Protein AF-A0A3N0I8W8-F1 (afdb_monomer)

Solvent-accessible surface area (backbone atoms only — not comparable to full-atom values): 18308 Å² total; per-residue (Å²): 138,55,72,69,59,31,30,60,76,55,69,53,62,93,87,68,48,78,68,53,55,57,49,38,48,52,55,52,46,68,73,33,30,33,87,84,48,81,58,35,72,64,26,51,53,51,43,51,51,52,54,52,30,50,58,51,54,52,52,56,55,48,54,60,58,47,62,70,48,47,63,62,52,51,54,50,52,51,55,48,52,55,52,52,52,50,52,49,52,52,49,53,52,50,54,52,53,50,51,52,52,51,51,52,51,50,50,50,50,51,54,52,51,51,50,52,50,54,50,53,52,52,49,51,52,50,51,52,50,52,48,53,48,52,53,50,52,51,40,54,54,50,58,75,69,51,86,48,33,67,50,26,45,56,40,22,54,53,28,56,76,53,45,83,51,80,66,25,59,60,52,24,55,54,26,47,56,51,17,52,55,39,45,54,51,54,52,53,50,51,54,49,50,54,52,50,51,50,52,50,52,52,50,52,51,50,54,51,50,51,50,51,52,51,43,36,74,74,54,34,73,69,47,44,52,52,39,54,75,77,60,54,66,63,66,61,62,63,59,62,58,70,72,71,81,58,64,68,67,63,58,52,50,58,58,51,54,66,57,54,75,75,68,79,73,81,56,72,68,56,51,58,65,53,31,78,78,37,71,70,56,43,55,54,53,51,54,51,53,54,52,60,60,54,72,73,55,86,72,84,47,76,68,50,53,52,50,53,54,50,52,52,50,52,51,52,52,53,49,52,50,52,51,52,54,53,62,76,74,111

Sequence (330 aa):
MNLSEAEDLFGLSDGYTTKEVNKAHRRLAMQYHPDLNENSQASVFFMRQINEAKTLLEKAASHESQDYRQPKQDARKQKQSNRDEEAERRRRAREADETARQEASEEARRKQEERKRRAREAERQKAEQQQKEKDYLLACEMSLKVKTSEAHARVAERFKKLGDYKDAKIYVASHEAAAEKLRVIEAEQNKKTRRYGFLTACLTVATTGSLLFFMFRFAGAPGVITFLFFGGWLPPMLSITCRTGKDIRDACLFVGGALMVDFVSGTIAELIITGLKNPCVMACAGAQIVTIISGRIKPFTPAGIAGILIMSAVACVLLGVAVMFYINQQ

Mean predicted aligned error: 18.31 Å

Foldseek 3Di:
DDQVVLCVQLVHDPPDDLVSLVVSLVVQCVVLPCVVVVNPPVSVVSN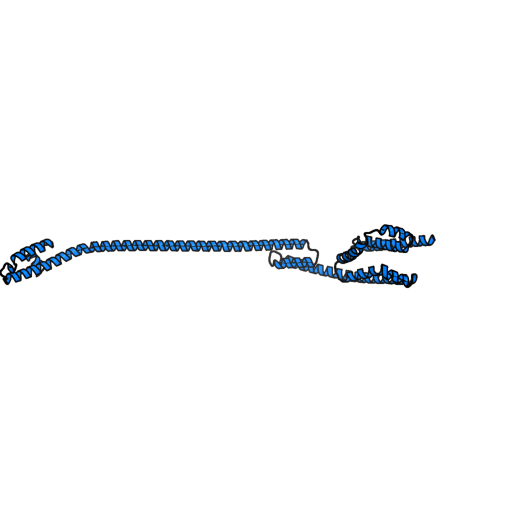VVSVVSSVSVVVVNVVVVVVVVVVVVVVVVVVVVVVVVVVVVVVVVVVVVVVVVVVVVVVVVVVVVVVVVVVVVVVVVVVVVVVLVVLVVVLVVQVVVDDALVSLQVSLVSLVVSPPPDCSVVSNVVSNVVSVVRVVVVVVVVVVVVVVLVVVVVVVCVVVVVVLVVQCVPVNDVSSVCCCVPPVPVPVLLSVVVPPPPDPVVSCCVVVVVVVVPPPDDCPVVLVVVCVVDVVSVVVVVVVVLVVVLVVDPPPDPVSVVVSVVVVVVVVVVSVVVVVVVVVVD

Secondary structure (DSSP, 8-state):
--HHHHHHHHTPPTT--HHHHHHHHHHHHHHS-GGGTTT-HHHHHHHHHHHHHHHHHHHHHHHHHHHTTHHHHHHHHHHHHHHHHHHHHHHHHHHHHHHHHHHHHHHHHHHHHHHHHHHHHHHHHHHHHHHHHHHHHHHHHHHHH--SHHHHHHHHHHHHHHTTSTTHHHHHHHHHHHHHHHHHHHHHHHHHHHHHHHHHHHHHHHHHHHHHHHHHHHHHHHHHHHHHHHTTTHHHHHHHHTTS---HHHHHHHHHHHHHSSSSSSHHHHHHHHHTT-HHHHHHHHHHHHHHHHTTS---SHHHHHHHHHHHHHHHHHHHHHHHHHHTT-

InterPro domains:
  IPR001623 DnaJ domain [PF00226] (9-62)
  IPR001623 DnaJ domain [PS50076] (5-72)
  IPR001623 DnaJ domain [SM00271] (4-62)
  IPR001623 DnaJ domain [cd06257] (8-57)
  IPR036869 Chaperone J-domain superfamily [G3DSA:1.10.287.110] (1-62)
  IPR036869 Chaperone J-domain superfamily [SSF46565] (2-67)

pLDDT: mean 78.34, std 18.08, range [35.0, 98.19]

Structure (mmCIF, N/CA/C/O backbone):
data_AF-A0A3N0I8W8-F1
#
_entry.id   AF-A0A3N0I8W8-F1
#
loop_
_atom_site.group_PDB
_atom_site.id
_atom_site.type_symbol
_atom_site.label_atom_id
_atom_site.label_alt_id
_atom_site.label_comp_id
_atom_site.label_asym_id
_atom_site.label_entity_id
_atom_site.label_seq_id
_atom_site.pdbx_PDB_ins_code
_atom_site.Cartn_x
_atom_site.Cartn_y
_atom_site.Cartn_z
_atom_site.occupancy
_atom_site.B_iso_or_equiv
_atom_site.auth_seq_id
_atom_site.auth_comp_id
_atom_site.auth_asym_id
_atom_site.auth_atom_id
_atom_site.pdbx_PDB_model_num
ATOM 1 N N . MET A 1 1 ? -39.931 -24.304 85.303 1.00 79.31 1 MET A N 1
ATOM 2 C CA . MET A 1 1 ? -41.253 -23.729 84.984 1.00 79.31 1 MET A CA 1
ATOM 3 C C . MET A 1 1 ? -41.483 -23.782 83.477 1.00 79.31 1 MET A C 1
ATOM 5 O O . MET A 1 1 ? -40.525 -23.579 82.738 1.00 79.31 1 MET A O 1
ATOM 9 N N . ASN A 1 2 ? -42.696 -24.094 83.016 1.00 89.00 2 ASN A N 1
ATOM 10 C CA . ASN A 1 2 ? -43.066 -24.092 81.589 1.00 89.00 2 ASN A CA 1
ATOM 11 C C . ASN A 1 2 ? -43.690 -22.746 81.159 1.00 89.00 2 ASN A C 1
ATOM 13 O O . ASN A 1 2 ? -44.035 -21.930 82.009 1.00 89.00 2 ASN A O 1
ATOM 17 N N . LEU A 1 3 ? -43.838 -22.495 79.848 1.00 86.00 3 LEU A N 1
ATOM 18 C CA . LEU A 1 3 ? -44.351 -21.209 79.332 1.00 86.00 3 LEU A CA 1
ATOM 19 C C . LEU A 1 3 ? -45.795 -20.922 79.785 1.00 86.00 3 LEU A C 1
ATOM 21 O O . LEU A 1 3 ? -46.049 -19.853 80.325 1.00 86.00 3 LEU A O 1
ATOM 25 N N . SER A 1 4 ? -46.694 -21.903 79.663 1.00 86.38 4 SER A N 1
ATOM 26 C CA . SER A 1 4 ? -48.092 -21.785 80.116 1.00 86.38 4 SER A CA 1
ATOM 27 C C . SER A 1 4 ? -48.195 -21.557 81.631 1.00 86.38 4 SER A C 1
ATOM 29 O O . SER A 1 4 ? -48.951 -20.705 82.081 1.00 86.38 4 SER A O 1
ATOM 31 N N . GLU A 1 5 ? -47.349 -22.217 82.430 1.00 89.19 5 GLU A N 1
ATOM 32 C CA . GLU A 1 5 ? -47.283 -21.974 83.880 1.00 89.19 5 GLU A CA 1
ATOM 33 C C . GLU A 1 5 ? -46.828 -20.537 84.200 1.00 89.19 5 GLU A C 1
ATOM 35 O O . GLU A 1 5 ? -47.255 -19.949 85.194 1.00 89.19 5 GLU A O 1
ATOM 40 N N . ALA A 1 6 ? -45.938 -19.964 83.382 1.00 89.25 6 ALA A N 1
ATOM 41 C CA . ALA A 1 6 ? -45.462 -18.592 83.541 1.00 89.25 6 ALA A CA 1
ATOM 42 C C . ALA A 1 6 ? -46.534 -17.550 83.169 1.00 89.25 6 ALA A C 1
ATOM 44 O O . ALA A 1 6 ? -46.623 -16.512 83.830 1.00 89.25 6 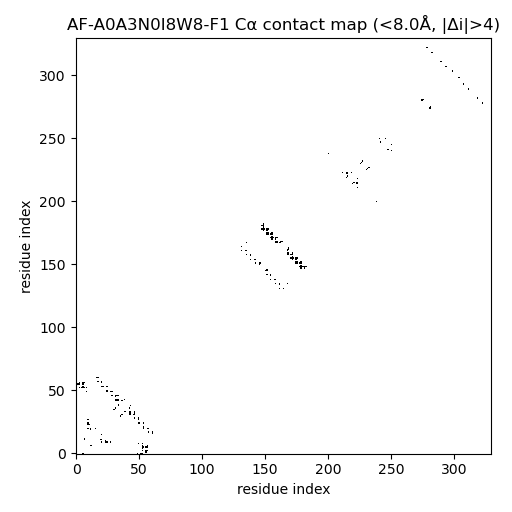ALA A O 1
ATOM 45 N N . GLU A 1 7 ? -47.352 -17.833 82.152 1.00 89.75 7 GLU A N 1
ATOM 46 C CA . GLU A 1 7 ? -48.506 -17.017 81.744 1.00 89.75 7 GLU A CA 1
ATOM 47 C C . GLU A 1 7 ? -49.571 -16.990 82.845 1.00 89.75 7 GLU A C 1
ATOM 49 O O . GLU A 1 7 ? -49.983 -15.907 83.274 1.00 89.75 7 GLU A O 1
ATOM 54 N N . ASP A 1 8 ? -49.904 -18.163 83.389 1.00 90.88 8 ASP A N 1
ATOM 55 C CA . ASP A 1 8 ? -50.844 -18.318 84.500 1.00 90.88 8 ASP A CA 1
ATOM 56 C C . ASP A 1 8 ? -50.351 -17.611 85.770 1.00 90.88 8 ASP A C 1
ATOM 58 O O . ASP A 1 8 ? -51.116 -16.890 86.417 1.00 90.88 8 ASP A O 1
ATOM 62 N N . LEU A 1 9 ? -49.058 -17.737 86.112 1.00 90.31 9 LEU A N 1
ATOM 63 C CA . LEU A 1 9 ? -48.471 -17.055 87.274 1.00 90.31 9 LEU A CA 1
ATOM 64 C C . LEU A 1 9 ? -48.609 -15.531 87.168 1.00 90.31 9 LEU A C 1
ATOM 66 O O . LEU A 1 9 ? -48.830 -14.850 88.172 1.00 90.31 9 LEU A O 1
ATOM 70 N N . PHE A 1 10 ? -48.441 -14.974 85.967 1.00 91.12 10 PHE A N 1
ATOM 71 C CA . PHE A 1 10 ? -48.542 -13.530 85.748 1.00 91.12 10 PHE A CA 1
ATOM 72 C C . PHE A 1 10 ? -49.984 -13.074 85.474 1.00 91.12 10 PHE A C 1
ATOM 74 O O . PHE A 1 10 ? -50.255 -11.867 85.533 1.00 91.12 10 PHE A O 1
ATOM 81 N N . GLY A 1 11 ? -50.906 -14.017 85.251 1.00 89.12 11 GLY A N 1
ATOM 82 C CA . GLY A 1 11 ? -52.296 -13.764 84.883 1.00 89.12 11 GLY A CA 1
ATOM 83 C C . GLY A 1 11 ? -52.409 -13.067 83.530 1.00 89.12 11 GLY A C 1
ATOM 84 O O . GLY A 1 11 ? -53.176 -12.112 83.396 1.00 89.12 11 GLY A O 1
ATOM 85 N N . LEU A 1 12 ? -51.577 -13.471 82.571 1.00 88.50 12 LEU A N 1
ATOM 86 C CA . LEU A 1 12 ? -51.539 -12.915 81.221 1.00 88.50 12 LEU A CA 1
ATOM 87 C C . LEU A 1 12 ? -52.289 -13.841 80.260 1.00 88.50 12 LEU A C 1
ATOM 89 O O . LEU A 1 12 ? -52.199 -15.055 80.376 1.00 88.50 12 LEU A O 1
ATOM 93 N N . SER A 1 13 ? -53.032 -13.259 79.320 1.00 83.88 13 SER A N 1
ATOM 94 C CA . SER A 1 13 ? -53.665 -13.998 78.224 1.00 83.88 13 SER A CA 1
ATOM 95 C C . SER A 1 13 ? -52.704 -14.181 77.049 1.00 83.88 13 SER A C 1
ATOM 97 O O . SER A 1 13 ? -51.747 -13.413 76.913 1.00 83.88 13 SER A O 1
ATOM 99 N N . ASP A 1 14 ? -53.022 -15.117 76.153 1.00 77.44 14 ASP A N 1
ATOM 100 C CA . ASP A 1 14 ? -52.332 -15.295 74.870 1.00 77.44 14 ASP A CA 1
ATOM 101 C C . ASP A 1 14 ? -52.155 -13.949 74.135 1.00 77.44 14 ASP A C 1
ATOM 103 O O . ASP A 1 14 ? -53.084 -13.139 74.053 1.00 77.44 14 ASP A O 1
ATOM 107 N N . GLY A 1 15 ? -50.949 -13.691 73.611 1.00 75.25 15 GLY A N 1
ATOM 108 C CA . GLY A 1 15 ? -50.620 -12.453 72.886 1.00 75.25 15 GLY A CA 1
ATOM 109 C C . GLY A 1 15 ? -50.196 -11.260 73.758 1.00 75.25 15 GLY A C 1
ATOM 110 O O . GLY A 1 15 ? -50.298 -10.111 73.321 1.00 75.25 15 GLY A O 1
ATOM 111 N N . TYR A 1 16 ? -49.724 -11.503 74.983 1.00 81.06 16 TYR A N 1
ATOM 112 C CA . TYR A 1 16 ? -49.197 -10.463 75.871 1.00 81.06 16 TYR A CA 1
ATOM 113 C C . TYR A 1 16 ? -48.012 -9.698 75.264 1.00 81.06 16 TYR A C 1
ATOM 115 O O . TYR A 1 16 ? -47.139 -10.226 74.576 1.00 81.06 16 TYR A O 1
ATOM 123 N N . THR A 1 17 ? -47.921 -8.416 75.595 1.00 81.81 17 THR A N 1
ATOM 124 C CA . THR A 1 17 ? -46.794 -7.568 75.203 1.00 81.81 17 THR A CA 1
ATOM 125 C C . THR A 1 17 ? -45.676 -7.595 76.248 1.00 81.81 17 THR A C 1
ATOM 127 O O . THR A 1 17 ? -45.904 -7.756 77.449 1.00 81.81 17 THR A O 1
ATOM 130 N N . THR A 1 18 ? -44.436 -7.306 75.836 1.00 84.81 18 THR A N 1
ATOM 131 C CA . THR A 1 18 ? -43.294 -7.155 76.768 1.00 84.81 18 THR A CA 1
ATOM 132 C C . THR A 1 18 ? -43.535 -6.093 77.849 1.00 84.81 18 THR A C 1
ATOM 134 O O . THR A 1 18 ? -42.963 -6.158 78.941 1.00 84.81 18 THR A O 1
ATOM 137 N N . LYS A 1 19 ? -44.406 -5.111 77.578 1.00 85.25 19 LYS A N 1
ATOM 138 C CA . LYS A 1 19 ? -44.833 -4.096 78.550 1.00 85.25 19 LYS A CA 1
ATOM 139 C C . LYS A 1 19 ? -45.728 -4.686 79.640 1.00 85.25 19 LYS A C 1
ATOM 141 O O . LYS A 1 19 ? -45.570 -4.318 80.803 1.00 85.25 19 LYS A O 1
ATOM 146 N N . GLU A 1 20 ? -46.629 -5.598 79.287 1.00 85.94 20 GLU A N 1
ATOM 147 C CA . GLU A 1 20 ? -47.542 -6.266 80.221 1.00 85.94 20 GLU A CA 1
ATOM 148 C C . GLU A 1 20 ? -46.806 -7.269 81.111 1.00 85.94 20 GLU A C 1
ATOM 150 O O . GLU A 1 20 ? -46.988 -7.229 82.327 1.00 85.94 20 GLU A O 1
ATOM 155 N N . VAL A 1 21 ? -45.864 -8.038 80.553 1.00 88.88 21 VAL A N 1
ATOM 156 C CA . VAL A 1 21 ? -44.955 -8.914 81.323 1.00 88.88 21 VAL A CA 1
ATOM 157 C C . VAL A 1 21 ? -44.188 -8.115 82.378 1.00 88.88 21 VAL A C 1
ATOM 159 O O . VAL A 1 21 ? -44.159 -8.472 83.556 1.00 88.88 21 VAL A O 1
ATOM 162 N N . ASN A 1 22 ? -43.620 -6.971 81.989 1.00 90.25 22 ASN A N 1
ATOM 163 C CA . ASN A 1 22 ? -42.884 -6.101 82.906 1.00 90.25 22 ASN A CA 1
ATOM 164 C C . ASN A 1 22 ? -43.773 -5.411 83.950 1.00 90.25 22 ASN A C 1
ATOM 166 O O . ASN A 1 22 ? -43.276 -5.020 85.007 1.00 90.25 22 ASN A O 1
ATOM 170 N N . LYS A 1 23 ? -45.065 -5.225 83.668 1.00 92.81 23 LYS A N 1
ATOM 171 C CA . LYS A 1 23 ? -46.036 -4.662 84.614 1.00 92.81 23 LYS A CA 1
ATOM 172 C C . LYS A 1 23 ? -46.467 -5.712 85.642 1.00 92.81 23 LYS A C 1
ATOM 174 O O . LYS A 1 23 ? -46.480 -5.413 86.835 1.00 92.81 23 LYS A O 1
ATOM 179 N N . ALA A 1 24 ? -46.763 -6.932 85.193 1.00 91.56 24 ALA A N 1
ATOM 180 C CA . ALA A 1 24 ? -47.124 -8.058 86.052 1.00 91.56 24 ALA A CA 1
ATOM 181 C C . ALA A 1 24 ? -45.967 -8.465 86.977 1.00 91.56 24 ALA A C 1
ATOM 183 O O . ALA A 1 24 ? -46.173 -8.594 88.184 1.00 91.56 24 ALA A O 1
ATOM 184 N N . HIS A 1 25 ? -44.741 -8.539 86.441 1.00 93.88 25 HIS A N 1
ATOM 185 C CA . HIS A 1 25 ? -43.525 -8.799 87.221 1.00 93.88 25 HIS A CA 1
ATOM 186 C C . HIS A 1 25 ? -43.346 -7.792 88.356 1.00 93.88 25 HIS A C 1
ATOM 188 O O . HIS A 1 25 ? -43.175 -8.196 89.500 1.00 93.88 25 HIS A O 1
ATOM 194 N N . ARG A 1 26 ? -43.459 -6.485 88.074 1.00 93.62 26 ARG A N 1
ATOM 195 C CA . ARG A 1 26 ? -43.334 -5.441 89.105 1.00 93.62 26 ARG A CA 1
ATOM 196 C C . ARG A 1 26 ? -44.380 -5.589 90.206 1.00 93.62 26 ARG A C 1
ATOM 198 O O . ARG A 1 26 ? -44.038 -5.466 91.377 1.00 93.62 26 ARG A O 1
ATOM 205 N N . ARG A 1 27 ? -45.635 -5.879 89.842 1.00 93.31 27 ARG A N 1
ATOM 206 C CA . ARG A 1 27 ? -46.728 -6.082 90.806 1.00 93.31 27 ARG A CA 1
ATOM 207 C C . ARG A 1 27 ? -46.436 -7.255 91.746 1.00 93.31 27 ARG A C 1
ATOM 209 O O . ARG A 1 27 ? -46.532 -7.096 92.958 1.00 93.31 27 ARG A O 1
ATOM 216 N N . LEU A 1 28 ? -46.057 -8.405 91.191 1.00 91.94 28 LEU A N 1
ATOM 217 C CA . LEU A 1 28 ? -45.771 -9.611 91.973 1.00 91.94 28 LEU A CA 1
ATOM 218 C C . LEU A 1 28 ? -44.476 -9.479 92.786 1.00 91.94 28 LEU A C 1
ATOM 220 O O . LEU A 1 28 ? -44.426 -9.897 93.939 1.00 91.94 28 LEU A O 1
ATOM 224 N N . ALA A 1 29 ? -43.450 -8.834 92.229 1.00 92.06 29 ALA A N 1
ATOM 225 C CA . ALA A 1 29 ? -42.193 -8.588 92.924 1.00 92.06 29 ALA A CA 1
ATOM 226 C C . ALA A 1 29 ? -42.373 -7.667 94.139 1.00 92.06 29 ALA 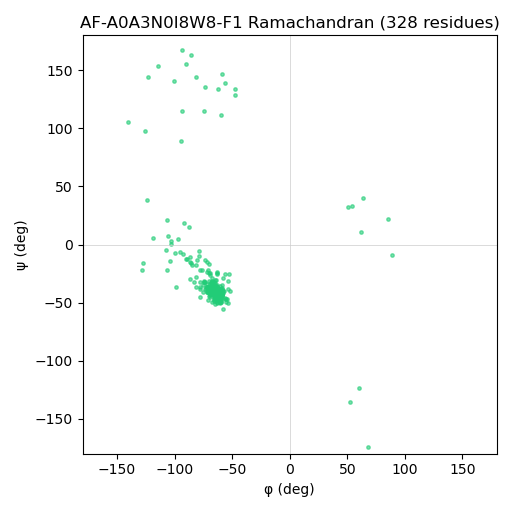A C 1
ATOM 228 O O . ALA A 1 29 ? -41.739 -7.893 95.163 1.00 92.06 29 ALA A O 1
ATOM 229 N N . MET A 1 30 ? -43.256 -6.665 94.060 1.00 91.19 30 MET A N 1
ATOM 230 C CA . MET A 1 30 ? -43.587 -5.819 95.213 1.00 91.19 30 MET A CA 1
ATOM 231 C C . MET A 1 30 ? -44.334 -6.589 96.306 1.00 91.19 30 MET A C 1
ATOM 233 O O . MET A 1 30 ? -44.105 -6.344 97.484 1.00 91.19 30 MET A O 1
ATOM 237 N N . GLN A 1 31 ? -45.207 -7.525 95.932 1.00 88.19 31 GLN A N 1
ATOM 238 C CA . GLN A 1 31 ? -45.981 -8.319 96.888 1.00 88.19 31 GLN A CA 1
ATOM 239 C C . GLN A 1 31 ? -45.114 -9.353 97.621 1.00 88.19 31 GLN A C 1
ATOM 241 O O . GLN A 1 31 ? -45.251 -9.533 98.828 1.00 88.19 31 GLN A O 1
ATOM 246 N N . TYR A 1 32 ? -44.196 -10.005 96.905 1.00 89.44 32 TYR A N 1
ATOM 247 C CA . TYR A 1 32 ? -43.368 -11.096 97.429 1.00 89.44 32 TYR A CA 1
ATOM 248 C C . TYR A 1 32 ? -41.906 -10.692 97.671 1.00 89.44 32 TYR A C 1
ATOM 250 O O . TYR A 1 32 ? -41.032 -11.555 97.741 1.00 89.44 32 TYR A O 1
ATOM 258 N N . HIS A 1 33 ? -41.610 -9.394 97.808 1.00 88.94 33 HIS A N 1
ATOM 259 C CA . HIS A 1 33 ? -40.243 -8.941 98.069 1.00 88.94 33 HIS A CA 1
ATOM 260 C C . HIS A 1 33 ? -39.740 -9.483 99.419 1.00 88.94 33 HIS A C 1
ATOM 262 O O . HIS A 1 33 ? -40.477 -9.383 100.406 1.00 88.94 33 HIS A O 1
ATOM 268 N N . PRO A 1 34 ? -38.513 -10.032 99.502 1.00 85.94 34 PRO A N 1
ATOM 269 C CA . PRO A 1 34 ? -37.967 -10.555 100.756 1.00 85.94 34 PRO A CA 1
ATOM 270 C C . PRO A 1 34 ? -37.869 -9.473 101.844 1.00 85.94 34 PRO A C 1
ATOM 272 O O . PRO A 1 34 ? -38.282 -9.722 102.974 1.00 85.94 34 PRO A O 1
ATOM 275 N N . ASP A 1 35 ? -37.470 -8.248 101.482 1.00 87.38 35 ASP A N 1
ATOM 276 C CA . ASP A 1 35 ? -37.365 -7.121 102.427 1.00 87.38 35 ASP A CA 1
ATOM 277 C C . ASP A 1 35 ? -38.707 -6.687 103.040 1.00 87.38 35 ASP A C 1
ATOM 279 O O . ASP A 1 35 ? -38.736 -6.206 104.168 1.00 87.38 35 ASP A O 1
ATOM 283 N N . LEU A 1 36 ? -39.821 -6.848 102.315 1.00 85.00 36 LEU A N 1
ATOM 284 C CA . LEU A 1 36 ? -41.157 -6.475 102.804 1.00 85.00 36 LEU A CA 1
ATOM 285 C C . LEU A 1 36 ? -41.821 -7.593 103.619 1.00 85.00 36 LEU A C 1
ATOM 287 O O . LEU A 1 36 ? -42.798 -7.338 104.313 1.00 85.00 36 LEU A O 1
ATOM 291 N N . ASN A 1 37 ? -41.300 -8.819 103.537 1.00 84.69 37 ASN A N 1
ATOM 292 C CA . ASN A 1 37 ? -41.891 -10.022 104.127 1.00 84.69 37 ASN A CA 1
ATOM 293 C C . ASN A 1 37 ? -40.912 -10.735 105.074 1.00 84.69 37 ASN A C 1
ATOM 295 O O . ASN A 1 37 ? -40.820 -11.966 105.059 1.00 84.69 37 ASN A O 1
ATOM 299 N N . GLU A 1 38 ? -40.138 -9.958 105.839 1.00 82.69 38 GLU A N 1
ATOM 300 C CA . GLU A 1 38 ? -39.238 -10.440 106.902 1.00 82.69 38 GLU A CA 1
ATOM 301 C C . GLU A 1 38 ? -38.292 -11.579 106.463 1.00 82.69 38 GLU A C 1
ATOM 303 O O . GLU A 1 38 ? -37.939 -12.455 107.248 1.00 82.69 38 GLU A O 1
ATOM 308 N N . ASN A 1 39 ? -37.877 -11.591 105.190 1.00 78.56 39 ASN A N 1
ATOM 309 C CA . ASN A 1 39 ? -37.048 -12.643 104.591 1.00 78.56 39 ASN A CA 1
ATOM 310 C C . ASN A 1 39 ? -37.607 -14.067 104.745 1.00 78.56 39 ASN A C 1
ATOM 312 O O . ASN A 1 39 ? -36.846 -15.036 104.829 1.00 78.56 39 ASN A O 1
ATOM 316 N N . SER A 1 40 ? -38.935 -14.221 104.743 1.00 85.06 40 SER A N 1
ATOM 317 C CA . SER A 1 40 ? -39.546 -15.546 104.788 1.00 85.06 40 SER A CA 1
ATOM 318 C C . SER A 1 40 ? -39.044 -16.423 103.629 1.00 85.06 40 SER A C 1
ATOM 320 O O . SER A 1 40 ? -38.922 -15.984 102.478 1.00 85.06 40 SER A O 1
ATOM 322 N N . GLN A 1 41 ? -38.769 -17.698 103.921 1.00 84.38 41 GLN A N 1
ATOM 323 C CA . GLN A 1 41 ? -38.291 -18.658 102.919 1.00 84.38 41 GLN A CA 1
ATOM 324 C C . GLN A 1 41 ? -39.284 -18.803 101.749 1.00 84.38 41 GLN A C 1
ATOM 326 O O . GLN A 1 41 ? -38.880 -19.040 100.610 1.00 84.38 41 GLN A O 1
ATOM 331 N N . ALA A 1 42 ? -40.576 -18.586 102.019 1.00 84.25 42 ALA A N 1
ATOM 332 C CA . ALA A 1 42 ? -41.633 -18.556 101.018 1.00 84.25 42 ALA A CA 1
ATOM 333 C C . ALA A 1 42 ? -41.475 -17.377 100.040 1.00 84.25 42 ALA A C 1
ATOM 335 O O . ALA A 1 42 ? -41.512 -17.591 98.830 1.00 84.25 42 ALA A O 1
ATOM 336 N N . SER A 1 43 ? -41.231 -16.154 100.523 1.00 84.81 43 SER A N 1
ATOM 337 C CA . SER A 1 43 ? -41.048 -14.970 99.665 1.00 84.81 43 SER A CA 1
ATOM 338 C C . SER A 1 43 ? -39.833 -15.103 98.744 1.00 84.81 43 SER A C 1
ATOM 340 O O . SER A 1 43 ? -39.916 -14.785 97.558 1.00 84.81 43 SER A O 1
ATOM 342 N N . VAL A 1 44 ? -38.727 -15.663 99.248 1.00 88.31 44 VAL A N 1
ATOM 343 C CA . VAL A 1 44 ? -37.531 -15.955 98.435 1.00 88.31 44 VAL A CA 1
ATOM 344 C C . VAL A 1 44 ? -37.846 -16.977 97.336 1.00 88.31 44 VAL A C 1
ATOM 346 O O . VAL A 1 44 ? -37.445 -16.801 96.182 1.00 88.31 44 VAL A O 1
ATOM 349 N N . PHE A 1 45 ? -38.597 -18.029 97.671 1.00 89.62 45 PHE A N 1
ATOM 350 C CA . PHE A 1 45 ? -39.007 -19.060 96.720 1.00 89.62 45 PHE A CA 1
ATOM 351 C C . PHE A 1 45 ? -39.941 -18.513 95.627 1.00 89.62 45 PHE A C 1
ATOM 353 O O . PHE A 1 45 ? -39.717 -18.772 94.443 1.00 89.62 45 PHE A O 1
ATOM 360 N N . PHE A 1 46 ? -40.944 -17.707 95.991 1.00 88.56 46 PHE A N 1
ATOM 361 C CA . PHE A 1 46 ? -41.855 -17.081 95.027 1.00 88.56 46 PHE A CA 1
ATOM 362 C C . PHE A 1 46 ? -41.154 -16.045 94.146 1.00 88.56 46 PHE A C 1
ATOM 364 O O . PHE A 1 46 ? -41.362 -16.040 92.935 1.00 88.56 46 PHE A O 1
ATOM 371 N N . MET A 1 47 ? -40.257 -15.226 94.702 1.00 91.38 47 MET A N 1
ATOM 372 C CA . MET A 1 47 ? -39.472 -14.266 93.919 1.00 91.38 47 MET A CA 1
ATOM 373 C C . MET A 1 47 ? -38.604 -14.961 92.860 1.00 91.38 47 MET A C 1
ATOM 375 O O . MET A 1 47 ? -38.494 -14.487 91.727 1.00 91.38 47 MET A O 1
ATOM 379 N N . ARG A 1 48 ? -38.014 -16.116 93.196 1.00 91.31 48 ARG A N 1
ATOM 380 C CA . ARG A 1 48 ? -37.252 -16.922 92.234 1.00 91.31 48 ARG A CA 1
ATOM 381 C C . ARG A 1 48 ? -38.132 -17.397 91.076 1.00 91.31 48 ARG A C 1
ATOM 383 O O . ARG A 1 48 ? -37.723 -17.244 89.928 1.00 91.31 48 ARG A O 1
ATOM 390 N N . GLN A 1 49 ? -39.332 -17.902 91.366 1.00 92.06 49 GLN A N 1
ATOM 391 C CA . GLN A 1 49 ? -40.292 -18.324 90.338 1.00 92.06 49 GLN A CA 1
ATOM 392 C C . GLN A 1 49 ? -40.767 -17.153 89.469 1.00 92.06 49 GLN A C 1
ATOM 394 O O . GLN A 1 49 ? -40.817 -17.276 88.251 1.00 92.06 49 GLN A O 1
ATOM 399 N N . ILE A 1 50 ? -41.037 -15.990 90.069 1.00 93.44 50 ILE A N 1
ATOM 400 C CA . ILE A 1 50 ? -41.427 -14.767 89.350 1.00 93.44 50 ILE A CA 1
ATOM 401 C C . ILE A 1 50 ? -40.327 -14.324 88.370 1.00 93.44 50 ILE A C 1
ATOM 403 O O . ILE A 1 50 ? -40.614 -13.921 87.241 1.00 93.44 50 ILE A O 1
ATOM 407 N N . ASN A 1 51 ? -39.060 -14.408 88.779 1.00 93.38 51 ASN A N 1
ATOM 408 C CA . ASN A 1 51 ? -37.935 -14.073 87.908 1.00 93.38 51 ASN A CA 1
ATOM 409 C C . ASN A 1 51 ? -37.735 -15.113 86.795 1.00 93.38 51 ASN A C 1
ATOM 411 O O . ASN A 1 51 ? -37.505 -14.727 85.650 1.00 93.38 51 ASN A O 1
ATOM 415 N N . GLU A 1 52 ? -37.869 -16.408 87.099 1.00 92.69 52 GLU A N 1
ATOM 416 C CA . GLU A 1 52 ? -37.818 -17.482 86.097 1.00 92.69 52 GLU A CA 1
ATOM 417 C C . GLU A 1 52 ? -38.921 -17.297 85.040 1.00 92.69 52 GLU A C 1
ATOM 419 O O . GLU A 1 52 ? -38.614 -17.230 83.847 1.00 92.69 52 GLU A O 1
ATOM 424 N N . ALA A 1 53 ? -40.167 -17.070 85.474 1.00 92.44 53 ALA A N 1
ATOM 425 C CA . ALA A 1 53 ? -41.317 -16.787 84.614 1.00 92.44 53 ALA A CA 1
ATOM 426 C C . ALA A 1 53 ? -41.056 -15.612 83.663 1.00 92.44 53 ALA A C 1
ATOM 428 O O . ALA A 1 53 ? -41.199 -15.746 82.449 1.00 92.44 53 ALA A O 1
ATOM 429 N N . LYS A 1 54 ? -40.583 -14.474 84.190 1.00 92.25 54 LYS A N 1
ATOM 430 C CA . LYS A 1 54 ? -40.264 -13.293 83.374 1.00 92.25 54 LYS A CA 1
ATOM 431 C C . LYS A 1 54 ? -39.267 -13.615 82.259 1.00 92.25 54 LYS A C 1
ATOM 433 O O . LYS A 1 54 ? -39.482 -13.215 81.118 1.00 92.25 54 LYS A O 1
ATOM 438 N N . THR A 1 55 ? -38.184 -14.328 82.576 1.00 90.31 55 THR A N 1
ATOM 439 C CA . THR A 1 55 ? -37.145 -14.637 81.580 1.00 90.31 55 THR A CA 1
ATOM 440 C C . THR A 1 55 ? -37.644 -15.552 80.462 1.00 90.31 55 THR A C 1
ATOM 442 O O . THR A 1 55 ? -37.184 -15.427 79.326 1.00 90.31 55 THR A O 1
ATOM 445 N N . LEU A 1 56 ? -38.586 -16.452 80.760 1.00 89.88 56 LEU A N 1
ATOM 446 C CA . LEU A 1 56 ? -39.215 -17.325 79.768 1.00 89.88 56 LEU A CA 1
ATOM 447 C C . LEU A 1 56 ? -40.146 -16.531 78.841 1.00 89.88 56 LEU A C 1
ATOM 449 O O . LEU A 1 56 ? -40.005 -16.624 77.621 1.00 89.88 56 LEU A O 1
ATOM 453 N N . LEU A 1 57 ? -41.012 -15.684 79.408 1.00 87.81 57 LEU A N 1
ATOM 454 C CA . LEU A 1 57 ? -41.951 -14.841 78.654 1.00 87.81 57 LEU A CA 1
ATOM 455 C C . LEU A 1 57 ? -41.221 -13.814 77.765 1.00 87.81 57 LEU A C 1
ATOM 457 O O . LEU A 1 57 ? -41.609 -13.578 76.622 1.00 87.81 57 LEU A O 1
ATOM 461 N N . GLU A 1 58 ? -40.121 -13.221 78.244 1.00 86.69 58 GLU A N 1
ATOM 462 C CA . GLU A 1 58 ? -39.322 -12.274 77.451 1.00 86.69 58 GLU A CA 1
ATOM 463 C C . GLU A 1 58 ? -38.620 -12.944 76.261 1.00 86.69 58 GLU A C 1
ATOM 465 O O . GLU A 1 58 ? -38.537 -12.346 75.185 1.00 86.69 58 GLU A O 1
ATOM 470 N N . LYS A 1 59 ? -38.144 -14.188 76.408 1.00 84.94 59 LYS A N 1
ATOM 471 C CA . LYS A 1 59 ? -37.556 -14.955 75.296 1.00 84.94 59 LYS A CA 1
ATOM 472 C C . LYS A 1 59 ? -38.600 -15.311 74.238 1.00 84.94 59 LYS A C 1
ATOM 474 O O . LYS A 1 59 ? -38.311 -15.160 73.052 1.00 84.94 59 LYS A O 1
ATOM 479 N N . ALA A 1 60 ? -39.798 -15.720 74.659 1.00 82.38 60 ALA A N 1
ATOM 480 C CA . ALA A 1 60 ? -40.909 -16.025 73.756 1.00 82.38 60 ALA A CA 1
ATOM 481 C C . ALA A 1 60 ? -41.328 -14.789 72.938 1.00 82.38 60 ALA A C 1
ATOM 483 O O . ALA A 1 60 ? -41.330 -14.830 71.708 1.00 82.38 60 ALA A O 1
ATOM 484 N N . ALA A 1 61 ? -41.536 -13.649 73.604 1.00 75.75 61 ALA A N 1
ATOM 485 C CA . ALA A 1 61 ? -41.898 -12.394 72.943 1.00 75.75 61 ALA A CA 1
ATOM 486 C C . ALA A 1 61 ? -40.785 -11.846 72.022 1.00 75.75 61 ALA A C 1
ATOM 488 O O . ALA A 1 61 ? -41.051 -11.187 71.012 1.00 75.75 61 ALA A O 1
ATOM 489 N N . SER A 1 62 ? -39.516 -12.110 72.351 1.00 68.44 62 SER A N 1
ATOM 490 C CA . SER A 1 62 ? -38.377 -11.696 71.523 1.00 68.44 62 SER A CA 1
ATOM 491 C C . SER A 1 62 ? -38.320 -12.471 70.207 1.00 68.44 62 SER A C 1
ATOM 493 O O . SER A 1 62 ? -38.120 -11.849 69.162 1.00 68.44 62 SER A O 1
ATOM 495 N N . HIS A 1 63 ? -38.550 -13.788 70.244 1.00 64.88 63 HIS A N 1
ATOM 496 C CA . HIS A 1 63 ? -38.563 -14.648 69.056 1.00 64.88 63 HIS A CA 1
ATOM 497 C C . HIS A 1 63 ? -39.616 -14.208 68.028 1.00 64.88 63 HIS A C 1
ATOM 499 O O . HIS A 1 63 ? -39.301 -14.088 66.844 1.00 64.88 63 HIS A O 1
ATOM 505 N N . GLU A 1 64 ? -40.825 -13.869 68.477 1.00 62.12 64 GLU A N 1
ATOM 506 C CA . GLU A 1 64 ? -41.921 -13.427 67.604 1.00 62.12 64 GLU A CA 1
ATOM 507 C C . GLU A 1 64 ? -41.625 -12.074 66.924 1.00 62.12 64 GLU A C 1
ATOM 509 O O . GLU A 1 64 ? -41.864 -11.875 65.731 1.00 62.12 64 GLU A O 1
ATOM 514 N N . SER A 1 65 ? -40.997 -11.141 67.648 1.00 59.53 65 SER A N 1
ATOM 515 C CA . SER A 1 65 ? -40.597 -9.839 67.091 1.00 59.53 65 SER A CA 1
ATOM 516 C C . SER A 1 65 ? -39.442 -9.921 66.080 1.00 59.53 65 SER A C 1
ATOM 518 O O . SER A 1 65 ? -39.273 -9.034 65.232 1.00 59.53 65 SER A O 1
ATOM 520 N N . GLN A 1 66 ? -38.625 -10.971 66.182 1.00 60.03 66 GLN A N 1
ATOM 521 C CA . GLN A 1 66 ? -37.460 -11.201 65.337 1.00 60.03 66 GLN A CA 1
ATOM 522 C C . GLN A 1 66 ? -37.873 -11.829 63.999 1.00 60.03 66 GLN A C 1
ATOM 524 O O . GLN A 1 66 ? -37.360 -11.407 62.959 1.00 60.03 66 GLN A O 1
ATOM 529 N N . ASP A 1 67 ? -38.872 -12.715 64.025 1.00 61.09 67 ASP A N 1
ATOM 530 C CA . ASP A 1 67 ? -39.482 -13.339 62.845 1.00 61.09 67 ASP A CA 1
ATOM 531 C C . ASP A 1 67 ? -40.112 -12.293 61.900 1.00 61.09 67 ASP A C 1
ATOM 533 O O . ASP A 1 67 ? -39.848 -12.271 60.702 1.00 61.09 67 ASP A O 1
ATOM 537 N N . TYR A 1 68 ? -40.800 -11.278 62.438 1.00 61.38 68 TYR A N 1
ATOM 538 C CA . TYR A 1 68 ? -41.347 -10.178 61.623 1.00 61.38 68 TYR A CA 1
ATOM 539 C C . TYR A 1 68 ? -40.294 -9.203 61.052 1.00 61.38 68 TYR A C 1
ATOM 541 O O . TYR A 1 68 ? -40.565 -8.491 60.076 1.00 61.38 68 TYR A O 1
ATOM 549 N N . ARG A 1 69 ? -39.089 -9.108 61.638 1.00 61.34 69 ARG A N 1
ATOM 550 C CA . ARG A 1 69 ? -38.034 -8.178 61.173 1.00 61.34 69 ARG A CA 1
ATOM 551 C C . ARG A 1 69 ? -37.154 -8.756 60.068 1.00 61.34 69 ARG A C 1
ATOM 553 O O . ARG A 1 69 ? -36.662 -7.968 59.253 1.00 61.34 69 ARG A O 1
ATOM 560 N N . GLN A 1 70 ? -36.957 -10.073 60.024 1.00 64.25 70 GLN A N 1
ATOM 561 C CA . GLN A 1 70 ? -36.089 -10.730 59.039 1.00 64.25 70 GLN A CA 1
ATOM 562 C C . GLN A 1 70 ? -36.537 -10.505 57.578 1.00 64.25 70 GLN A C 1
ATOM 564 O O . GLN A 1 70 ? -35.742 -9.951 56.811 1.00 64.25 70 GLN A O 1
ATOM 569 N N . PRO A 1 71 ? -37.814 -10.724 57.193 1.00 73.56 71 PRO A N 1
ATOM 570 C CA . PRO A 1 71 ? -38.259 -10.594 55.801 1.00 73.56 71 PRO A CA 1
ATOM 571 C C . PRO A 1 71 ? -38.029 -9.193 55.224 1.00 73.56 71 PRO A C 1
ATOM 573 O O . PRO A 1 71 ? -37.704 -9.016 54.050 1.00 73.56 71 PRO A O 1
ATOM 576 N N . LYS A 1 72 ? -38.164 -8.160 56.065 1.00 74.00 72 LYS A N 1
ATOM 577 C CA . LYS A 1 72 ? -37.998 -6.758 55.659 1.00 74.00 72 LYS A CA 1
ATOM 578 C C . LYS A 1 72 ? -36.529 -6.382 55.445 1.00 74.00 72 LYS A C 1
ATOM 580 O O . LYS A 1 72 ? -36.236 -5.527 54.605 1.00 74.00 72 LYS A O 1
ATOM 585 N N . GLN A 1 73 ? -35.614 -6.981 56.207 1.00 76.00 73 GLN A N 1
ATOM 586 C CA . GLN A 1 73 ? -34.175 -6.790 56.020 1.00 76.00 73 GLN A CA 1
ATOM 587 C C . GLN A 1 73 ? -33.673 -7.554 54.795 1.00 76.00 73 GLN A C 1
ATOM 589 O O . GLN A 1 73 ? -32.916 -6.988 54.004 1.00 76.00 73 GLN A O 1
ATOM 594 N N . ASP A 1 74 ? -34.156 -8.775 54.585 1.00 82.25 74 ASP A N 1
ATOM 595 C CA . ASP A 1 74 ? -33.757 -9.607 53.449 1.00 82.25 74 ASP A CA 1
ATOM 596 C C . ASP A 1 74 ? -34.276 -9.038 52.124 1.00 82.25 74 ASP A C 1
ATOM 598 O O . ASP A 1 74 ? -33.504 -8.886 51.177 1.00 82.25 74 ASP A O 1
ATOM 602 N N . ALA A 1 75 ? -35.521 -8.548 52.088 1.00 83.75 75 ALA A N 1
ATOM 603 C CA . ALA A 1 75 ? -36.058 -7.840 50.925 1.00 83.75 75 ALA A CA 1
ATOM 604 C C . ALA A 1 75 ? -35.255 -6.570 50.574 1.00 83.75 75 ALA A C 1
ATOM 606 O O . ALA A 1 75 ? -35.080 -6.240 49.398 1.00 83.75 75 ALA A O 1
ATOM 607 N N . ARG A 1 76 ? -34.731 -5.844 51.578 1.00 85.94 76 ARG A N 1
ATOM 608 C CA . ARG A 1 76 ? -33.854 -4.681 51.348 1.00 85.94 76 ARG A CA 1
ATOM 609 C C . ARG A 1 76 ? -32.498 -5.095 50.785 1.00 85.94 76 ARG A C 1
ATOM 611 O O . ARG A 1 76 ? -32.054 -4.475 49.821 1.00 85.94 76 ARG A O 1
ATOM 618 N N . LYS A 1 77 ? -31.868 -6.131 51.346 1.00 88.25 77 LYS A N 1
ATOM 619 C CA . LYS A 1 77 ? -30.586 -6.660 50.852 1.00 88.25 77 LYS A CA 1
ATOM 620 C C . LYS A 1 77 ? -30.711 -7.176 49.421 1.00 88.25 77 LYS A C 1
ATOM 622 O O . LYS A 1 77 ? -29.884 -6.836 48.583 1.00 88.25 77 LYS A O 1
ATOM 627 N N . GLN A 1 78 ? -31.782 -7.902 49.113 1.00 89.00 78 GLN A N 1
ATOM 628 C CA . GLN A 1 78 ? -32.032 -8.422 47.771 1.00 89.00 78 GLN A CA 1
ATOM 629 C C . GLN A 1 78 ? -32.263 -7.294 46.755 1.00 89.00 78 GLN A C 1
ATOM 631 O O . GLN A 1 78 ? -31.704 -7.314 45.661 1.00 89.00 78 GLN A O 1
ATOM 636 N N . LYS A 1 79 ? -33.015 -6.249 47.128 1.00 92.38 79 LYS A N 1
ATOM 637 C CA . LYS A 1 79 ? -33.209 -5.070 46.271 1.00 92.38 79 LYS A CA 1
ATOM 638 C C . LYS A 1 79 ? -31.907 -4.301 46.020 1.00 92.38 79 LYS A C 1
ATOM 640 O O . LYS A 1 79 ? -31.728 -3.770 44.925 1.00 92.38 79 LYS A O 1
ATOM 645 N N . GLN A 1 80 ? -31.027 -4.225 47.019 1.00 90.94 80 GLN A N 1
ATOM 646 C CA . GLN A 1 80 ? -29.706 -3.611 46.883 1.00 90.94 80 GLN A CA 1
ATOM 647 C C . GLN A 1 80 ? -28.817 -4.438 45.941 1.00 90.94 80 GLN A C 1
ATOM 649 O O . GLN A 1 80 ? -28.333 -3.896 44.955 1.00 90.94 80 GLN A O 1
ATOM 654 N N . SER A 1 81 ? -28.729 -5.754 46.162 1.00 93.56 81 SER A N 1
ATOM 655 C CA . SER A 1 81 ? -27.978 -6.688 45.308 1.00 93.56 81 SER A CA 1
ATOM 656 C C . SER A 1 81 ? -28.403 -6.603 43.842 1.00 93.56 81 SER A C 1
ATOM 658 O O . SER A 1 81 ? -27.566 -6.458 42.959 1.00 93.56 81 SER A O 1
ATOM 660 N N . ASN A 1 82 ? -29.713 -6.603 43.573 1.00 94.25 82 ASN A N 1
ATOM 661 C CA . ASN A 1 82 ? -30.230 -6.494 42.208 1.00 94.25 82 ASN A CA 1
ATOM 662 C C . ASN A 1 82 ? -29.851 -5.159 41.542 1.00 94.25 82 ASN A C 1
ATOM 664 O O . ASN A 1 82 ? -29.584 -5.127 40.343 1.00 94.25 82 ASN A O 1
ATOM 668 N N . ARG A 1 83 ? -29.818 -4.054 42.303 1.00 94.94 83 ARG A N 1
ATOM 669 C CA . ARG A 1 83 ? -29.374 -2.747 41.788 1.00 94.94 83 ARG A CA 1
ATOM 670 C C . ARG A 1 83 ? -27.887 -2.739 41.458 1.00 94.94 83 ARG A C 1
ATOM 672 O O . ARG A 1 83 ? -27.516 -2.180 40.429 1.00 94.94 83 ARG A O 1
ATOM 679 N N . ASP A 1 84 ? -27.068 -3.336 42.314 1.00 94.06 84 ASP A N 1
ATOM 680 C CA . ASP A 1 84 ? -25.619 -3.387 42.129 1.00 94.06 84 ASP A CA 1
ATOM 681 C C . ASP A 1 84 ? -25.258 -4.279 40.930 1.00 94.06 84 ASP A C 1
ATOM 683 O O . ASP A 1 84 ? -24.481 -3.867 40.068 1.00 94.06 84 ASP A O 1
ATOM 687 N N . GLU A 1 85 ? -25.920 -5.432 40.783 1.00 94.62 85 GLU A N 1
ATOM 688 C CA . GLU A 1 85 ? -25.788 -6.287 39.598 1.00 94.62 85 GLU A CA 1
ATOM 689 C C . GLU A 1 85 ? -26.215 -5.576 38.311 1.00 94.62 85 GLU A C 1
ATOM 691 O O . GLU A 1 85 ? -25.552 -5.693 37.279 1.00 94.62 85 GLU A O 1
ATOM 696 N N . GLU A 1 86 ? -27.330 -4.844 38.334 1.00 96.00 86 GLU A N 1
ATOM 697 C CA . GLU A 1 86 ? -27.788 -4.104 37.161 1.00 96.00 86 GLU A CA 1
ATOM 698 C C . GLU A 1 86 ? -26.806 -2.980 36.796 1.00 96.00 86 GLU A C 1
ATOM 700 O O . GLU A 1 86 ? -26.498 -2.780 35.617 1.00 96.00 86 GLU A O 1
ATOM 705 N N . ALA A 1 87 ? -26.268 -2.272 37.792 1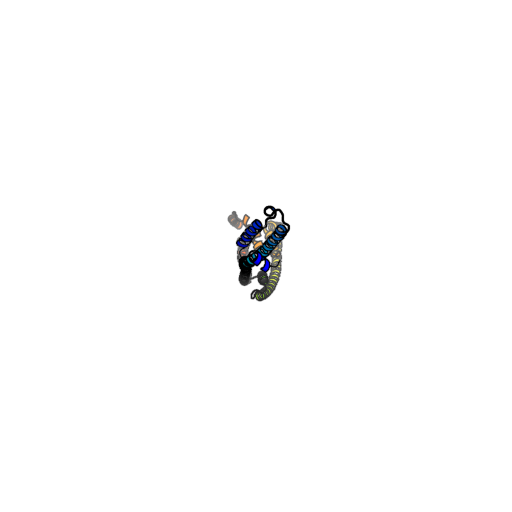.00 95.44 87 ALA A N 1
ATOM 706 C CA . ALA A 1 87 ? -25.244 -1.254 37.590 1.00 95.44 87 ALA A CA 1
ATOM 707 C C . ALA A 1 87 ? -23.961 -1.852 36.991 1.00 95.44 87 ALA A C 1
ATOM 709 O O . ALA A 1 87 ? -23.401 -1.285 36.048 1.00 95.44 87 ALA A O 1
ATOM 710 N N . GLU A 1 88 ? -23.530 -3.021 37.469 1.00 96.31 88 GLU A N 1
ATOM 711 C CA . GLU A 1 88 ? -22.361 -3.719 36.940 1.00 96.31 88 GLU A CA 1
ATOM 712 C C . GLU A 1 88 ? -22.589 -4.220 35.507 1.00 96.31 88 GLU A C 1
ATOM 714 O O . GLU A 1 88 ? -21.741 -4.006 34.638 1.00 96.31 88 GLU A O 1
ATOM 719 N N . ARG A 1 89 ? -23.762 -4.798 35.207 1.00 96.62 89 ARG A N 1
ATOM 720 C CA . ARG A 1 89 ? -24.131 -5.185 33.833 1.00 96.62 89 ARG A CA 1
ATOM 721 C C . ARG A 1 89 ? -24.113 -3.984 32.891 1.00 96.62 89 ARG A C 1
ATOM 723 O O . ARG A 1 89 ? -23.568 -4.079 31.794 1.00 96.62 89 ARG A O 1
ATOM 730 N N . ARG A 1 90 ? -24.656 -2.838 33.319 1.00 96.69 90 ARG A N 1
ATOM 731 C CA . ARG A 1 90 ? -24.628 -1.590 32.535 1.00 96.69 90 ARG A CA 1
ATOM 732 C C . ARG A 1 90 ? -23.204 -1.084 32.312 1.00 96.69 90 ARG A C 1
ATOM 734 O O . ARG A 1 90 ? -22.911 -0.595 31.224 1.00 96.69 90 ARG A O 1
ATOM 741 N N . ARG A 1 91 ? -22.322 -1.199 33.309 1.00 96.88 91 ARG A N 1
ATOM 742 C CA . ARG A 1 91 ? -20.908 -0.826 33.179 1.00 96.88 91 ARG A CA 1
ATOM 743 C C . ARG A 1 91 ? -20.190 -1.717 32.164 1.00 96.88 91 ARG A C 1
ATOM 745 O O . ARG A 1 91 ? -19.617 -1.186 31.219 1.00 96.88 91 ARG A O 1
ATOM 752 N N . ARG A 1 92 ? -20.309 -3.042 32.294 1.00 96.75 92 ARG A N 1
ATOM 753 C CA . ARG A 1 92 ? -19.713 -4.007 31.352 1.00 96.75 92 ARG A CA 1
ATOM 754 C C . ARG A 1 92 ? -20.226 -3.810 29.923 1.00 96.75 92 ARG A C 1
ATOM 756 O O . ARG A 1 92 ? -19.450 -3.890 28.982 1.00 96.75 92 ARG A O 1
ATOM 763 N N . ALA A 1 93 ? -21.513 -3.498 29.754 1.00 97.06 93 ALA A N 1
ATOM 764 C CA . ALA A 1 93 ? -22.084 -3.206 28.439 1.00 97.06 93 ALA A CA 1
ATOM 765 C C . ALA A 1 93 ? -21.487 -1.941 27.794 1.00 97.06 93 ALA A C 1
ATOM 767 O O . ALA A 1 93 ? -21.247 -1.930 26.591 1.00 97.06 93 ALA A O 1
ATOM 768 N N . ARG A 1 94 ? -21.221 -0.886 28.580 1.00 96.88 94 ARG A N 1
ATOM 769 C CA . ARG A 1 94 ? -20.560 0.336 28.086 1.00 96.88 94 ARG A CA 1
ATOM 770 C C . ARG A 1 94 ? -19.102 0.089 27.726 1.00 96.88 94 ARG A C 1
ATOM 772 O O . ARG A 1 94 ? -18.672 0.545 26.679 1.00 96.88 94 ARG A O 1
ATOM 779 N N . GLU A 1 95 ? -18.378 -0.641 28.571 1.00 96.94 95 GLU A N 1
ATOM 780 C CA . GLU A 1 95 ? -16.984 -1.014 28.307 1.00 96.94 95 GLU A CA 1
ATOM 781 C C . GLU A 1 95 ? -16.888 -1.849 27.018 1.00 96.94 95 GLU A C 1
ATOM 783 O O . GLU A 1 95 ? -16.056 -1.552 26.169 1.00 96.94 95 GLU A O 1
ATOM 788 N N . ALA A 1 96 ? -17.800 -2.806 26.807 1.00 96.94 96 ALA A N 1
ATOM 789 C CA . ALA A 1 96 ? -17.860 -3.599 25.577 1.00 96.94 96 ALA A CA 1
ATOM 790 C C . ALA A 1 96 ? -18.226 -2.775 24.322 1.00 96.94 96 ALA A C 1
ATOM 792 O O . ALA A 1 96 ? -17.662 -3.000 23.252 1.00 96.94 96 ALA A O 1
ATOM 793 N N . ASP A 1 97 ? -19.158 -1.820 24.427 1.00 97.62 97 ASP A N 1
ATOM 794 C CA . ASP A 1 97 ? -19.484 -0.891 23.329 1.00 97.62 97 ASP A CA 1
ATOM 795 C C . ASP A 1 97 ? -18.298 0.035 23.013 1.00 97.62 97 ASP A C 1
ATOM 797 O O . ASP A 1 97 ? -17.994 0.291 21.849 1.00 97.62 97 ASP A O 1
ATOM 801 N N . GLU A 1 98 ? -17.574 0.501 24.032 1.00 96.94 98 GLU A N 1
ATOM 802 C CA . GLU A 1 98 ? -16.386 1.332 23.850 1.00 96.94 98 GLU A CA 1
ATOM 803 C C . GLU A 1 98 ? -15.249 0.564 23.167 1.00 96.94 98 GLU A C 1
ATOM 805 O O . GLU A 1 98 ? -14.683 1.069 22.193 1.00 96.94 98 GLU A O 1
ATOM 810 N N . THR A 1 99 ? -14.957 -0.670 23.590 1.00 97.62 99 THR A N 1
ATOM 811 C CA . THR A 1 99 ? -13.946 -1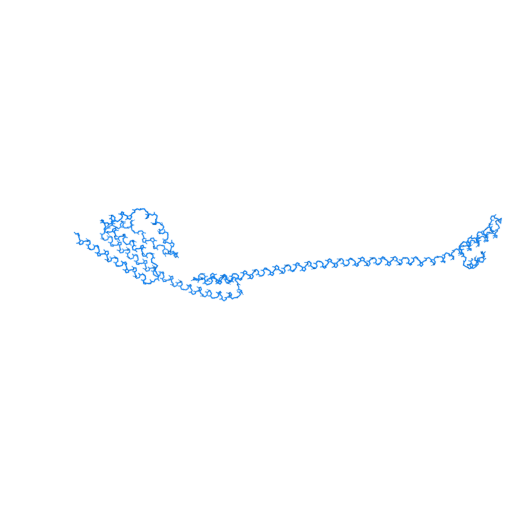.508 22.926 1.00 97.62 99 THR A CA 1
ATOM 812 C C . THR A 1 99 ? -14.348 -1.829 21.490 1.00 97.62 99 THR A C 1
ATOM 814 O O . THR A 1 99 ? -13.532 -1.670 20.585 1.00 97.62 99 THR A O 1
ATOM 817 N N . ALA A 1 100 ? -15.617 -2.169 21.240 1.00 97.62 100 ALA A N 1
ATOM 818 C CA . ALA A 1 100 ? -16.111 -2.423 19.886 1.00 97.62 100 ALA A CA 1
ATOM 819 C C . ALA A 1 100 ? -15.978 -1.186 18.976 1.00 97.62 100 ALA A C 1
ATOM 821 O O . ALA A 1 100 ? -15.614 -1.304 17.805 1.00 97.62 100 ALA A O 1
ATOM 822 N N . ARG A 1 101 ? -16.218 0.024 19.503 1.00 97.12 101 ARG A N 1
ATOM 823 C CA . ARG A 1 101 ? -16.003 1.279 18.760 1.00 97.12 101 ARG A CA 1
ATOM 824 C C . ARG A 1 101 ? -14.529 1.541 18.471 1.00 97.12 101 ARG A C 1
ATOM 826 O O . ARG A 1 101 ? -14.211 2.011 17.377 1.00 97.12 101 ARG A O 1
ATOM 833 N N . GLN A 1 102 ? -13.639 1.260 19.421 1.00 96.94 102 GLN A N 1
ATOM 834 C CA . GLN A 1 102 ? -12.194 1.401 19.226 1.00 96.94 102 GLN A CA 1
ATOM 835 C C . GLN A 1 102 ? -11.688 0.433 18.150 1.00 96.94 102 GLN A C 1
ATOM 837 O O . GLN A 1 102 ? -11.006 0.865 17.220 1.00 96.94 102 GLN A O 1
ATOM 842 N N . GLU A 1 103 ? -12.099 -0.834 18.211 1.00 97.75 103 GLU A N 1
ATOM 843 C CA . GLU A 1 103 ? -11.761 -1.854 17.214 1.00 97.75 103 GLU A CA 1
ATOM 844 C C . GLU A 1 103 ? -12.294 -1.490 15.823 1.00 97.75 103 GLU A C 1
ATOM 846 O O . GLU A 1 103 ? -11.541 -1.518 14.849 1.00 97.75 103 GLU A O 1
ATOM 851 N N . ALA A 1 104 ? -13.554 -1.053 15.720 1.00 97.75 104 ALA A N 1
ATOM 852 C CA . ALA A 1 104 ? -14.143 -0.623 14.452 1.00 97.75 104 ALA A CA 1
ATOM 853 C C . ALA A 1 104 ? -13.426 0.605 13.858 1.00 97.75 104 ALA A C 1
ATOM 855 O O . ALA A 1 104 ? -13.202 0.678 12.646 1.00 97.75 104 ALA A O 1
ATOM 856 N N . SER A 1 105 ? -13.037 1.568 14.701 1.00 97.88 105 SER A N 1
ATOM 857 C CA . SER A 1 105 ? -12.259 2.744 14.292 1.00 97.88 105 SER A CA 1
ATOM 858 C C . SER A 1 105 ? -10.863 2.353 13.798 1.00 97.88 105 SER A C 1
ATOM 860 O O . SER A 1 105 ? -10.403 2.828 12.753 1.00 97.88 105 SER A O 1
ATOM 862 N N . GLU A 1 106 ? -10.191 1.437 14.499 1.00 97.62 106 GLU A N 1
ATOM 863 C CA . GLU A 1 106 ? -8.877 0.952 14.094 1.00 97.62 106 GLU A CA 1
ATOM 864 C C . GLU A 1 106 ? -8.945 0.134 12.798 1.00 97.62 106 GLU A C 1
ATOM 866 O O . GLU A 1 106 ? -8.122 0.332 11.899 1.00 97.62 106 GLU A O 1
ATOM 871 N N . GLU A 1 107 ? -9.949 -0.729 12.646 1.00 98.19 107 GLU A N 1
ATOM 872 C CA . GLU A 1 107 ? -10.184 -1.486 11.418 1.00 98.19 107 GLU A CA 1
ATOM 873 C C . GLU A 1 107 ? -10.473 -0.550 10.234 1.00 98.19 107 GLU A C 1
ATOM 875 O O . GLU A 1 107 ? -9.910 -0.723 9.148 1.00 98.19 107 GLU A O 1
ATOM 880 N N . ALA A 1 108 ? -11.286 0.492 10.438 1.00 97.75 108 ALA A N 1
ATOM 881 C CA . ALA A 1 108 ? -11.539 1.512 9.425 1.00 97.75 108 ALA A CA 1
ATOM 882 C C . ALA A 1 108 ? -10.248 2.241 9.019 1.00 97.75 108 ALA A C 1
ATOM 884 O O . ALA A 1 108 ? -9.997 2.426 7.823 1.00 97.75 108 ALA A O 1
ATOM 885 N N . ARG A 1 109 ? -9.387 2.587 9.988 1.00 97.69 109 ARG A N 1
ATOM 886 C CA . ARG A 1 109 ? -8.072 3.192 9.730 1.00 97.69 109 ARG A CA 1
ATOM 887 C C . ARG A 1 109 ? -7.171 2.258 8.918 1.00 97.69 109 ARG A C 1
ATOM 889 O O . ARG A 1 109 ? -6.607 2.697 7.916 1.00 97.69 109 ARG A O 1
ATOM 896 N N . ARG A 1 110 ? -7.089 0.972 9.286 1.00 97.62 110 ARG A N 1
ATOM 897 C CA . ARG A 1 110 ? -6.311 -0.052 8.559 1.00 97.62 110 ARG A CA 1
ATOM 898 C C . ARG A 1 110 ? -6.803 -0.211 7.118 1.00 97.62 110 ARG A C 1
ATOM 900 O O . ARG A 1 110 ? -6.003 -0.144 6.187 1.00 97.62 110 ARG A O 1
ATOM 907 N N . LYS A 1 111 ? -8.121 -0.314 6.905 1.00 98.12 111 LYS A N 1
ATOM 908 C CA . LYS A 1 111 ? -8.727 -0.379 5.560 1.00 98.12 111 LYS A CA 1
ATOM 909 C C . LYS A 1 111 ? -8.448 0.882 4.741 1.00 98.12 111 LYS A C 1
ATOM 911 O O . LYS A 1 111 ? -8.204 0.798 3.537 1.00 98.12 111 LYS A O 1
ATOM 916 N N . GLN A 1 112 ? -8.482 2.060 5.363 1.00 97.44 112 GLN A N 1
ATOM 917 C CA . GLN A 1 112 ? -8.183 3.320 4.681 1.00 97.44 112 GLN A CA 1
ATOM 918 C C . GLN A 1 112 ? -6.707 3.407 4.269 1.00 97.44 112 GLN A C 1
ATOM 920 O O . GLN A 1 112 ? -6.408 3.844 3.156 1.00 97.44 112 GLN A O 1
ATOM 925 N N . GLU A 1 113 ? -5.788 2.987 5.135 1.00 97.69 113 GLU A N 1
ATOM 926 C CA . GLU A 1 113 ? -4.356 2.950 4.840 1.00 97.69 113 GLU A CA 1
ATOM 927 C C . GLU A 1 113 ? -4.031 1.943 3.732 1.00 97.69 113 GLU A C 1
ATOM 929 O O . GLU A 1 113 ? -3.321 2.277 2.782 1.00 97.69 113 GLU A O 1
ATOM 934 N N . GLU A 1 114 ? -4.633 0.755 3.776 1.00 97.69 114 GLU A N 1
ATOM 935 C CA . GLU A 1 114 ? -4.477 -0.249 2.728 1.00 97.69 114 GLU A CA 1
ATOM 936 C C . GLU A 1 114 ? -4.996 0.259 1.375 1.00 97.69 114 GLU A C 1
ATOM 938 O O . GLU A 1 114 ? -4.313 0.134 0.356 1.00 97.69 114 GLU A O 1
ATOM 943 N N . ARG A 1 115 ? -6.164 0.916 1.351 1.00 97.62 115 ARG A N 1
ATOM 944 C CA . ARG A 1 115 ? -6.688 1.566 0.138 1.00 97.62 115 ARG A CA 1
ATOM 945 C C . ARG A 1 115 ? -5.728 2.624 -0.400 1.00 97.62 115 ARG A C 1
ATOM 947 O O . ARG A 1 115 ? -5.486 2.658 -1.605 1.00 97.62 115 ARG A O 1
ATOM 954 N N . LYS A 1 116 ? -5.146 3.460 0.469 1.00 97.56 116 LYS A N 1
ATOM 955 C CA . LYS A 1 116 ? -4.137 4.459 0.073 1.00 97.56 116 LYS A CA 1
ATOM 956 C C . LYS A 1 116 ? -2.883 3.799 -0.497 1.00 97.56 116 LYS A C 1
ATOM 958 O O . LYS A 1 116 ? -2.352 4.279 -1.496 1.00 97.56 116 LYS A O 1
ATOM 963 N N . ARG A 1 117 ? -2.419 2.698 0.097 1.00 97.81 117 ARG A N 1
ATOM 964 C CA . ARG A 1 117 ? -1.267 1.939 -0.401 1.00 97.81 117 ARG A CA 1
ATOM 965 C C . ARG A 1 117 ? -1.543 1.350 -1.785 1.00 97.81 117 ARG A C 1
ATOM 967 O O . ARG A 1 117 ? -0.769 1.608 -2.702 1.00 97.81 117 ARG A O 1
ATOM 974 N N . ARG A 1 118 ? -2.676 0.663 -1.960 1.00 97.44 118 ARG A N 1
ATOM 975 C CA . ARG A 1 118 ? -3.102 0.111 -3.259 1.00 97.44 118 ARG A CA 1
ATOM 976 C C . ARG A 1 118 ? -3.259 1.204 -4.321 1.00 97.44 118 ARG A C 1
ATOM 978 O O . ARG A 1 118 ? -2.841 1.010 -5.456 1.00 97.44 118 ARG A O 1
ATOM 985 N N . ALA A 1 119 ? -3.802 2.369 -3.957 1.00 97.38 119 ALA A N 1
ATOM 986 C CA . ALA A 1 119 ? -3.924 3.506 -4.869 1.00 97.38 119 ALA A CA 1
ATOM 987 C C . ALA A 1 119 ? -2.552 4.034 -5.327 1.00 97.38 119 ALA A C 1
ATOM 989 O O . ALA A 1 119 ? -2.349 4.231 -6.522 1.00 97.38 119 ALA A O 1
ATOM 990 N N . ARG A 1 120 ? -1.593 4.191 -4.402 1.00 97.31 120 ARG A N 1
ATOM 991 C CA . ARG A 1 120 ? -0.214 4.605 -4.724 1.00 97.31 120 ARG A CA 1
ATOM 992 C C . ARG A 1 120 ? 0.510 3.580 -5.597 1.00 97.31 120 ARG A C 1
ATOM 994 O O . ARG A 1 120 ? 1.230 3.961 -6.513 1.00 97.31 120 ARG A O 1
ATOM 1001 N N . GLU A 1 121 ? 0.345 2.289 -5.320 1.00 97.44 121 GLU A N 1
ATOM 1002 C CA . GLU A 1 121 ? 0.933 1.216 -6.132 1.00 97.44 121 GLU A CA 1
ATOM 1003 C C . GLU A 1 121 ? 0.332 1.196 -7.546 1.00 97.44 121 GLU A C 1
ATOM 1005 O O . GLU A 1 121 ? 1.077 1.143 -8.523 1.00 97.44 121 GLU A O 1
ATOM 1010 N N . ALA A 1 122 ? -0.989 1.350 -7.675 1.00 97.62 122 ALA A N 1
ATOM 1011 C CA . ALA A 1 122 ? -1.655 1.462 -8.971 1.00 97.62 122 ALA A CA 1
ATOM 1012 C C . ALA A 1 122 ? -1.214 2.715 -9.750 1.00 97.62 122 ALA A C 1
ATOM 1014 O O . ALA A 1 122 ? -1.020 2.653 -10.961 1.00 97.62 122 ALA A O 1
ATOM 1015 N N . GLU A 1 123 ? -1.025 3.851 -9.075 1.00 97.38 123 GLU A N 1
ATOM 1016 C CA . GLU A 1 123 ? -0.506 5.076 -9.692 1.00 97.38 123 GLU A CA 1
ATOM 1017 C C . GLU A 1 123 ? 0.931 4.893 -10.197 1.00 97.38 123 GLU A C 1
ATOM 1019 O O . GLU A 1 123 ? 1.230 5.256 -11.334 1.00 97.38 123 GLU A O 1
ATOM 1024 N N . ARG A 1 124 ? 1.800 4.246 -9.408 1.00 96.81 124 ARG A N 1
ATOM 1025 C CA . ARG A 1 124 ? 3.166 3.898 -9.832 1.00 96.81 124 ARG A CA 1
ATOM 1026 C C . ARG A 1 124 ? 3.168 2.990 -11.057 1.00 96.81 124 ARG A C 1
ATOM 1028 O O . ARG A 1 124 ? 3.909 3.258 -11.996 1.00 96.81 124 ARG A O 1
ATOM 1035 N N . GLN A 1 125 ? 2.317 1.964 -11.082 1.00 96.12 125 GLN A N 1
ATOM 1036 C CA . GLN A 1 125 ? 2.192 1.072 -12.238 1.00 96.12 125 GLN A CA 1
ATOM 1037 C C . GLN A 1 125 ? 1.702 1.817 -13.484 1.00 96.12 125 GLN A C 1
ATOM 1039 O O . GLN A 1 125 ? 2.248 1.620 -14.567 1.00 96.12 125 GLN A O 1
ATOM 1044 N N . LYS A 1 126 ? 0.718 2.716 -13.342 1.00 97.19 126 LYS A N 1
ATOM 1045 C CA . LYS A 1 126 ? 0.257 3.570 -14.447 1.00 97.19 126 LYS A CA 1
ATOM 1046 C C . LYS A 1 126 ? 1.370 4.486 -14.953 1.00 97.19 126 LYS A C 1
ATOM 1048 O O . LYS A 1 126 ? 1.544 4.600 -16.162 1.00 97.19 126 LYS A O 1
ATOM 1053 N N . ALA A 1 127 ? 2.138 5.105 -14.058 1.00 96.62 127 ALA A N 1
ATOM 1054 C CA . ALA A 1 127 ? 3.266 5.956 -14.430 1.00 96.62 127 ALA A CA 1
ATOM 1055 C C . ALA A 1 127 ? 4.366 5.161 -15.154 1.00 96.62 127 ALA A C 1
ATOM 1057 O O . ALA A 1 127 ? 4.881 5.615 -16.173 1.00 96.62 127 ALA A O 1
ATOM 1058 N N . GLU A 1 128 ? 4.684 3.951 -14.687 1.00 95.56 128 GLU A N 1
ATOM 1059 C CA . GLU A 1 128 ? 5.642 3.062 -15.349 1.00 95.56 128 GLU A CA 1
ATOM 1060 C C . GLU A 1 128 ? 5.147 2.631 -16.739 1.00 95.56 128 GLU A C 1
ATOM 1062 O O . GLU A 1 128 ? 5.914 2.649 -17.699 1.00 95.56 128 GLU A O 1
ATOM 1067 N N . GLN A 1 129 ? 3.859 2.299 -16.879 1.00 94.75 129 GLN A N 1
ATOM 1068 C CA . GLN A 1 129 ? 3.255 1.981 -18.177 1.00 94.75 129 GLN A CA 1
ATOM 1069 C C . GLN A 1 129 ? 3.290 3.175 -19.135 1.00 94.75 129 GLN A C 1
ATOM 1071 O O . GLN A 1 129 ? 3.666 3.004 -20.292 1.00 94.75 129 GLN A O 1
ATOM 1076 N N . GLN A 1 130 ? 2.958 4.378 -18.659 1.00 96.25 130 GLN A N 1
ATOM 1077 C CA . GLN A 1 130 ? 3.052 5.604 -19.454 1.00 96.25 130 GLN A CA 1
ATOM 1078 C C . GLN A 1 130 ? 4.494 5.902 -19.869 1.00 96.25 130 GLN A C 1
ATOM 1080 O O . GLN A 1 130 ? 4.733 6.339 -20.992 1.00 96.25 130 GLN A O 1
ATOM 1085 N N . GLN A 1 131 ? 5.464 5.661 -18.986 1.00 96.12 131 GLN A N 1
ATOM 1086 C CA . GLN A 1 131 ? 6.874 5.838 -19.312 1.00 96.12 131 GLN A CA 1
ATOM 1087 C C . GLN A 1 131 ? 7.326 4.830 -20.376 1.00 96.12 131 GLN A C 1
ATOM 1089 O O . GLN A 1 131 ? 7.912 5.237 -21.376 1.00 96.12 131 GLN A O 1
ATOM 1094 N N . LYS A 1 132 ? 6.970 3.545 -20.230 1.00 95.56 132 LYS A N 1
ATOM 1095 C CA . LYS A 1 132 ? 7.224 2.511 -21.250 1.00 95.56 132 LYS A CA 1
ATOM 1096 C C . LYS A 1 132 ? 6.572 2.853 -22.587 1.00 95.56 132 LYS A C 1
ATOM 1098 O O . LYS A 1 132 ? 7.183 2.644 -23.630 1.00 95.56 132 LYS A O 1
ATOM 1103 N N . GLU A 1 133 ? 5.364 3.411 -22.572 1.00 96.50 133 GLU A N 1
ATOM 1104 C CA . GLU A 1 133 ? 4.680 3.861 -23.784 1.00 96.50 133 GLU A CA 1
ATOM 1105 C C . GLU A 1 133 ? 5.413 5.020 -24.465 1.00 96.50 133 GLU A C 1
ATOM 1107 O O . GLU A 1 133 ? 5.644 4.970 -25.673 1.00 96.50 133 GLU A O 1
ATOM 1112 N N . LYS A 1 134 ? 5.839 6.033 -23.702 1.00 96.62 134 LYS A N 1
ATOM 1113 C CA . LYS A 1 134 ? 6.648 7.145 -24.223 1.00 96.62 134 LYS A CA 1
ATOM 1114 C C . LYS A 1 134 ? 7.970 6.654 -24.807 1.00 96.62 134 LYS A C 1
ATOM 1116 O O . LYS A 1 134 ? 8.332 7.060 -25.908 1.00 96.62 134 LYS A O 1
ATOM 1121 N N . ASP A 1 135 ? 8.662 5.760 -24.106 1.00 95.56 135 ASP A N 1
ATOM 1122 C CA . ASP A 1 135 ? 9.929 5.188 -24.563 1.00 95.56 135 ASP A CA 1
ATOM 1123 C C . ASP A 1 135 ? 9.744 4.329 -25.825 1.00 95.56 135 ASP A C 1
ATOM 1125 O O . ASP A 1 135 ? 10.571 4.392 -26.738 1.00 95.56 135 ASP A O 1
ATOM 1129 N N . TYR A 1 136 ? 8.636 3.588 -25.921 1.00 96.31 136 TYR A N 1
ATOM 1130 C CA . TYR A 1 136 ? 8.253 2.838 -27.119 1.00 96.31 136 TYR A CA 1
ATOM 1131 C C . TYR A 1 136 ? 7.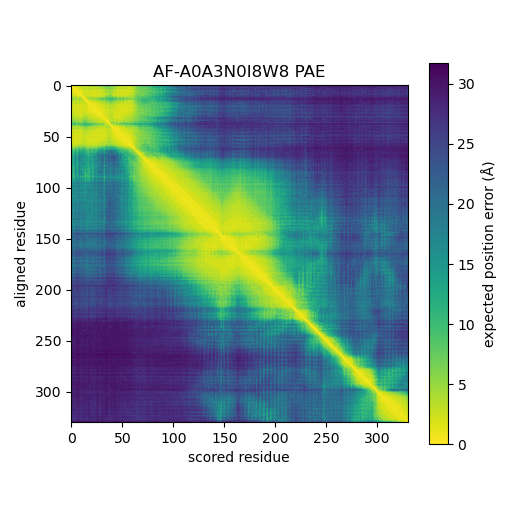976 3.760 -28.311 1.00 96.31 136 TYR A C 1
ATOM 1133 O O . TYR A 1 136 ? 8.515 3.536 -29.396 1.00 96.31 136 TYR A O 1
ATOM 1141 N N . LEU A 1 137 ? 7.184 4.820 -28.121 1.00 96.44 137 LEU A N 1
ATOM 1142 C CA . LEU A 1 137 ? 6.886 5.794 -29.174 1.00 96.44 137 LEU A CA 1
ATOM 1143 C C . LEU A 1 137 ? 8.150 6.516 -29.647 1.00 96.44 137 LEU A C 1
ATOM 1145 O O . LEU A 1 137 ? 8.362 6.651 -30.849 1.00 96.44 137 LEU A O 1
ATOM 1149 N N . LEU A 1 138 ? 9.027 6.907 -28.720 1.00 96.38 138 LEU A N 1
ATOM 1150 C CA . LEU A 1 138 ? 10.311 7.517 -29.050 1.00 96.38 138 LEU A CA 1
ATOM 1151 C C . LEU A 1 138 ? 11.205 6.554 -29.846 1.00 96.38 138 LEU A C 1
ATOM 1153 O O . LEU A 1 138 ? 11.833 6.961 -30.822 1.00 96.38 138 LEU A O 1
ATOM 1157 N N . ALA A 1 139 ? 11.256 5.273 -29.468 1.00 95.50 139 ALA A N 1
ATOM 1158 C CA . ALA A 1 139 ? 11.999 4.262 -30.219 1.00 95.50 139 ALA A CA 1
ATOM 1159 C C . ALA A 1 139 ? 11.433 4.069 -31.640 1.00 95.50 139 ALA A C 1
ATOM 1161 O O . ALA A 1 139 ? 12.209 3.950 -32.591 1.00 95.50 139 ALA A O 1
ATOM 1162 N N . CYS A 1 140 ? 10.106 4.118 -31.800 1.00 93.94 140 CYS A N 1
ATOM 1163 C CA . CYS A 1 140 ? 9.444 4.102 -33.107 1.00 93.94 140 CYS A CA 1
ATOM 1164 C C . CYS A 1 140 ? 9.735 5.368 -33.930 1.00 93.94 140 CYS A C 1
ATOM 1166 O O . CYS A 1 140 ? 9.931 5.301 -35.136 1.00 93.94 140 CYS A O 1
ATOM 1168 N N . GLU A 1 141 ? 9.807 6.543 -33.310 1.00 96.31 141 GLU A N 1
ATOM 1169 C CA . GLU A 1 141 ? 10.183 7.759 -34.034 1.00 96.31 141 GLU A CA 1
ATOM 1170 C C . GLU A 1 141 ? 11.641 7.693 -34.511 1.00 96.31 141 GLU A C 1
ATOM 1172 O O . GLU A 1 141 ? 11.962 8.060 -35.645 1.00 96.31 141 GLU A O 1
ATOM 1177 N N . MET A 1 142 ? 12.535 7.191 -33.656 1.00 93.81 142 MET A N 1
ATOM 1178 C CA . MET A 1 142 ? 13.935 6.994 -34.013 1.00 93.81 142 MET A CA 1
ATOM 1179 C C . MET A 1 142 ? 14.081 5.992 -35.158 1.00 93.81 142 MET A C 1
ATOM 1181 O O . MET A 1 142 ? 14.862 6.257 -36.070 1.00 93.81 142 MET A O 1
ATOM 1185 N N . SER A 1 143 ? 13.324 4.887 -35.152 1.00 93.69 143 SER A N 1
ATOM 1186 C CA . SER A 1 143 ? 13.394 3.870 -36.207 1.00 93.69 143 SER A CA 1
ATOM 1187 C C . SER A 1 143 ? 13.086 4.429 -37.594 1.00 93.69 143 SER A C 1
ATOM 1189 O O . SER A 1 143 ? 13.762 4.062 -38.555 1.00 93.69 143 SER A O 1
ATOM 1191 N N . LEU A 1 144 ? 12.140 5.367 -37.692 1.00 93.25 144 LEU A N 1
ATOM 1192 C CA . LEU A 1 144 ? 11.767 6.026 -38.947 1.00 93.25 144 LEU A CA 1
ATOM 1193 C C . LEU A 1 144 ? 12.852 6.972 -39.486 1.00 93.25 144 LEU A C 1
ATOM 1195 O O . LEU A 1 144 ? 12.920 7.211 -40.690 1.00 93.25 144 LEU A O 1
ATOM 1199 N N . LYS A 1 145 ? 13.703 7.527 -38.615 1.00 93.50 145 LYS A N 1
ATOM 1200 C CA . LYS A 1 145 ? 14.736 8.511 -38.992 1.00 93.50 145 LYS A CA 1
ATOM 1201 C C . LYS A 1 145 ? 16.110 7.890 -39.256 1.00 93.50 145 LYS A C 1
ATOM 1203 O O . LYS A 1 145 ? 17.035 8.596 -39.667 1.00 93.50 145 LYS A O 1
ATOM 1208 N N . VAL A 1 146 ? 16.274 6.594 -39.006 1.00 94.12 146 VAL A N 1
ATOM 1209 C CA . VAL A 1 146 ? 17.567 5.913 -39.105 1.00 94.12 146 VAL A CA 1
ATOM 1210 C C . VAL A 1 146 ? 17.992 5.706 -40.560 1.00 94.12 146 VAL A C 1
ATOM 1212 O O . VAL A 1 146 ? 17.207 5.282 -41.400 1.00 94.12 146 VAL A O 1
ATOM 1215 N N . LYS A 1 147 ? 19.273 5.982 -40.845 1.00 91.69 147 LYS A N 1
ATOM 1216 C CA . LYS A 1 147 ? 19.900 5.749 -42.161 1.00 91.69 147 LYS A CA 1
ATOM 1217 C C . LYS A 1 147 ? 21.192 4.933 -42.111 1.00 91.69 147 LYS A C 1
ATOM 1219 O O . LYS A 1 147 ? 21.659 4.489 -43.152 1.00 91.69 147 LYS A O 1
ATOM 1224 N N . THR A 1 148 ? 21.798 4.783 -40.935 1.00 91.69 148 THR A N 1
ATOM 1225 C CA . THR A 1 148 ? 23.117 4.155 -40.772 1.00 91.69 148 THR A CA 1
ATOM 1226 C C . THR A 1 148 ? 23.007 2.856 -39.990 1.00 91.69 148 THR A C 1
ATOM 1228 O O . THR A 1 148 ? 22.099 2.692 -39.166 1.00 91.69 148 THR A O 1
ATOM 1231 N N . SER A 1 149 ? 23.951 1.941 -40.218 1.00 91.06 149 SER A N 1
ATOM 1232 C CA . SER A 1 149 ? 23.981 0.650 -39.523 1.00 91.06 149 SER A CA 1
ATOM 1233 C C . SER A 1 149 ? 24.053 0.809 -37.997 1.00 91.06 149 SER A C 1
ATOM 1235 O O . SER A 1 149 ? 23.338 0.148 -37.243 1.00 91.06 149 SER A O 1
ATOM 1237 N N . GLU A 1 150 ? 24.866 1.757 -37.534 1.00 91.94 150 GLU A N 1
ATOM 1238 C CA . GLU A 1 150 ? 25.050 2.066 -36.119 1.00 91.94 150 GLU A CA 1
ATOM 1239 C C . GLU A 1 150 ? 23.777 2.639 -35.477 1.00 91.94 150 GLU A C 1
ATOM 1241 O O . GLU A 1 150 ? 23.421 2.291 -34.351 1.00 91.94 150 GLU A O 1
ATOM 1246 N N . ALA A 1 151 ? 23.040 3.485 -36.200 1.00 92.38 151 ALA A N 1
ATOM 1247 C CA . ALA A 1 151 ? 21.785 4.025 -35.699 1.00 92.38 151 ALA A CA 1
ATOM 1248 C C . ALA A 1 151 ? 20.696 2.939 -35.599 1.00 92.38 151 ALA A C 1
ATOM 1250 O O . ALA A 1 151 ? 19.929 2.965 -34.637 1.00 92.38 151 ALA A O 1
ATOM 1251 N N . HIS A 1 152 ? 20.674 1.943 -36.495 1.00 92.25 152 HIS A N 1
ATOM 1252 C CA . HIS A 1 152 ? 19.782 0.783 -36.352 1.00 92.25 152 HIS A CA 1
ATOM 1253 C C . HIS A 1 152 ? 20.131 -0.055 -35.118 1.00 92.25 152 HIS A C 1
ATOM 1255 O O . HIS A 1 152 ? 19.229 -0.448 -34.380 1.00 92.25 152 HIS A O 1
ATOM 1261 N N . ALA A 1 153 ? 21.423 -0.258 -34.837 1.00 93.31 153 ALA A N 1
ATOM 1262 C CA . ALA A 1 153 ? 21.863 -0.954 -33.629 1.00 93.31 153 ALA A CA 1
ATOM 1263 C C . ALA A 1 153 ? 21.418 -0.223 -32.345 1.00 93.31 153 ALA A C 1
ATOM 1265 O O . ALA A 1 153 ? 20.868 -0.848 -31.440 1.00 93.31 153 ALA A O 1
ATOM 1266 N N . ARG A 1 154 ? 21.552 1.113 -32.293 1.00 94.62 154 ARG A N 1
ATOM 1267 C CA . ARG A 1 154 ? 21.082 1.924 -31.150 1.00 94.62 154 ARG A CA 1
ATOM 1268 C C . ARG A 1 154 ? 19.569 1.838 -30.935 1.00 94.62 154 ARG A C 1
ATOM 1270 O O . ARG A 1 154 ? 19.103 1.839 -29.795 1.00 94.62 154 ARG A O 1
ATOM 1277 N N . VAL A 1 155 ? 18.791 1.777 -32.014 1.00 95.75 155 VAL A N 1
ATOM 1278 C CA . VAL A 1 155 ? 17.334 1.600 -31.932 1.00 95.75 155 VAL A CA 1
ATOM 1279 C C . VAL A 1 155 ? 16.978 0.197 -31.436 1.00 95.75 155 VAL A C 1
ATOM 1281 O O . VAL A 1 155 ? 16.134 0.071 -30.550 1.00 95.75 155 VAL A O 1
ATOM 1284 N N . ALA A 1 156 ? 17.665 -0.842 -31.918 1.00 94.75 156 ALA A N 1
ATOM 1285 C CA . ALA A 1 156 ? 17.479 -2.208 -31.429 1.00 94.75 156 ALA A CA 1
ATOM 1286 C C . ALA A 1 156 ? 17.765 -2.322 -29.920 1.00 94.75 156 ALA A C 1
ATOM 1288 O O . ALA A 1 156 ? 16.980 -2.922 -29.190 1.00 94.75 156 ALA A O 1
ATOM 1289 N N . GLU A 1 157 ? 18.824 -1.684 -29.412 1.00 94.88 157 GLU A N 1
ATOM 1290 C CA . GLU A 1 157 ? 19.105 -1.648 -27.969 1.00 94.88 157 GLU A CA 1
ATOM 1291 C C . GLU A 1 157 ? 17.998 -0.969 -27.152 1.00 94.88 157 GLU A C 1
ATOM 1293 O O . GLU A 1 157 ? 17.659 -1.435 -26.062 1.00 94.88 157 GLU A O 1
ATOM 1298 N N . ARG A 1 158 ? 17.396 0.113 -27.666 1.00 94.56 158 ARG A N 1
ATOM 1299 C CA . ARG A 1 158 ? 16.251 0.758 -27.003 1.00 94.56 158 ARG A CA 1
ATOM 1300 C C . ARG A 1 158 ? 15.036 -0.162 -26.947 1.00 94.56 158 ARG A C 1
ATOM 1302 O O . ARG A 1 158 ? 14.423 -0.262 -25.889 1.00 94.56 158 ARG A O 1
ATOM 1309 N N . PHE A 1 159 ? 14.727 -0.876 -28.028 1.00 95.94 159 PHE A N 1
ATOM 1310 C CA . PHE A 1 159 ? 13.640 -1.856 -28.011 1.00 95.94 159 PHE A CA 1
ATOM 1311 C C . PHE A 1 159 ? 13.941 -3.060 -27.106 1.00 95.94 159 PHE A C 1
ATOM 1313 O O . PHE A 1 159 ? 13.034 -3.538 -26.432 1.00 95.94 159 PHE A O 1
ATOM 1320 N N . LYS A 1 160 ? 15.204 -3.496 -26.978 1.00 95.00 160 LYS A N 1
ATOM 1321 C CA . LYS A 1 160 ? 15.590 -4.537 -26.004 1.00 95.00 160 LYS A CA 1
ATOM 1322 C C . LYS A 1 160 ? 15.292 -4.129 -24.562 1.00 95.00 160 LYS A C 1
ATOM 1324 O O . LYS A 1 160 ? 14.824 -4.958 -23.788 1.00 95.00 160 LYS A O 1
ATOM 1329 N N . LYS A 1 161 ? 15.509 -2.856 -24.203 1.00 94.88 161 LYS A N 1
ATOM 1330 C CA . LYS A 1 161 ? 15.189 -2.332 -22.860 1.00 94.88 161 LYS A CA 1
ATOM 1331 C C . LYS A 1 161 ? 13.692 -2.382 -22.535 1.00 94.88 161 LYS A C 1
ATOM 1333 O O . LYS A 1 161 ? 13.339 -2.428 -21.362 1.00 94.88 161 LYS A O 1
ATOM 1338 N N . LEU A 1 162 ? 12.826 -2.392 -23.549 1.00 93.19 162 LEU A N 1
ATOM 1339 C CA . LEU A 1 162 ? 11.373 -2.498 -23.383 1.00 93.19 162 LEU A CA 1
ATOM 1340 C C . LEU A 1 162 ? 10.897 -3.947 -23.154 1.00 93.19 162 LEU A C 1
ATOM 1342 O O . LEU A 1 162 ? 9.765 -4.146 -22.717 1.00 93.19 162 LEU A O 1
ATOM 1346 N N . GLY A 1 163 ? 11.750 -4.951 -23.392 1.00 93.00 163 GLY A N 1
ATOM 1347 C CA . GLY A 1 163 ? 11.448 -6.362 -23.141 1.00 93.00 163 GLY A CA 1
ATOM 1348 C C . GLY A 1 163 ? 10.247 -6.869 -23.948 1.00 93.00 163 GLY A C 1
ATOM 1349 O O . GLY A 1 163 ? 10.233 -6.775 -25.173 1.00 93.00 163 GLY A O 1
ATOM 1350 N N . ASP A 1 164 ? 9.240 -7.393 -23.246 1.00 92.12 164 ASP A N 1
ATOM 1351 C CA . ASP A 1 164 ? 7.997 -7.949 -23.814 1.00 92.12 164 ASP A CA 1
ATOM 1352 C C . ASP A 1 164 ? 6.888 -6.907 -24.023 1.00 92.12 164 ASP A C 1
ATOM 1354 O O . ASP A 1 164 ? 5.714 -7.241 -24.176 1.00 92.12 164 ASP A O 1
ATOM 1358 N N . TYR A 1 165 ? 7.224 -5.619 -23.988 1.00 93.19 165 TYR A N 1
ATOM 1359 C CA . TYR A 1 165 ? 6.235 -4.569 -24.179 1.00 93.19 165 TYR A CA 1
ATOM 1360 C C . TYR A 1 165 ? 5.809 -4.461 -25.655 1.00 93.19 165 TYR A C 1
ATOM 1362 O O . TYR A 1 165 ? 6.606 -4.068 -26.513 1.00 93.19 165 TYR A O 1
ATOM 1370 N N . LYS A 1 166 ? 4.530 -4.758 -25.933 1.00 93.69 166 LYS A N 1
ATOM 1371 C CA . LYS A 1 166 ? 3.935 -4.759 -27.286 1.00 93.69 166 LYS A CA 1
ATOM 1372 C C . LYS A 1 166 ? 4.787 -5.617 -28.246 1.00 93.69 166 LYS A C 1
ATOM 1374 O O . LYS A 1 166 ? 5.249 -6.691 -27.878 1.00 93.69 166 LYS A O 1
ATOM 1379 N N . ASP A 1 167 ? 5.045 -5.121 -29.453 1.00 93.81 167 ASP A N 1
ATOM 1380 C CA . ASP A 1 167 ? 5.783 -5.837 -30.499 1.00 93.81 167 ASP A CA 1
ATOM 1381 C C . ASP A 1 167 ? 7.297 -5.561 -30.481 1.00 93.81 167 ASP A C 1
ATOM 1383 O O . ASP A 1 167 ? 7.984 -5.779 -31.481 1.00 93.81 167 ASP A O 1
ATOM 1387 N N . ALA A 1 168 ? 7.855 -5.058 -29.369 1.00 92.88 168 ALA A N 1
ATOM 1388 C CA . ALA A 1 168 ? 9.255 -4.623 -29.296 1.00 92.88 168 ALA A CA 1
ATOM 1389 C C . ALA A 1 168 ? 10.247 -5.697 -29.782 1.00 92.88 168 ALA A C 1
ATOM 1391 O O . ALA A 1 168 ? 11.172 -5.380 -30.527 1.00 92.88 168 ALA A O 1
ATOM 1392 N N . LYS A 1 169 ? 10.015 -6.975 -29.456 1.00 93.88 169 LYS A N 1
ATOM 1393 C CA . LYS A 1 169 ? 10.830 -8.110 -29.932 1.00 93.88 169 LYS A CA 1
ATOM 1394 C C . LYS A 1 169 ? 10.914 -8.204 -31.459 1.00 93.88 169 LYS A C 1
ATOM 1396 O O . LYS A 1 169 ? 11.988 -8.476 -31.994 1.00 93.88 169 LYS A O 1
ATOM 1401 N N . ILE A 1 170 ? 9.807 -7.949 -32.156 1.00 94.94 170 ILE A N 1
ATOM 1402 C CA . ILE A 1 170 ? 9.751 -7.985 -33.623 1.00 94.94 170 ILE A CA 1
ATOM 1403 C C . ILE A 1 170 ? 10.597 -6.840 -34.197 1.00 94.94 170 ILE A C 1
ATOM 1405 O O . ILE A 1 170 ? 11.389 -7.047 -35.119 1.00 94.94 170 ILE A O 1
ATOM 1409 N N . TYR A 1 171 ? 10.497 -5.645 -33.605 1.00 92.88 171 TYR A N 1
ATOM 1410 C CA . TYR A 1 171 ? 11.297 -4.484 -34.008 1.00 92.88 171 TYR A CA 1
ATOM 1411 C C . TYR A 1 171 ? 12.797 -4.670 -33.751 1.00 92.88 171 TYR A C 1
ATOM 1413 O O . TYR A 1 171 ? 13.600 -4.252 -34.586 1.00 92.88 171 TYR A O 1
ATOM 1421 N N . VAL A 1 172 ? 13.188 -5.327 -32.651 1.00 95.62 172 VAL A N 1
ATOM 1422 C CA . VAL A 1 172 ? 14.597 -5.678 -32.388 1.00 95.62 172 VAL A CA 1
ATOM 1423 C C . VAL A 1 172 ? 15.150 -6.533 -33.525 1.00 95.62 172 VAL A C 1
ATOM 1425 O O . VAL A 1 172 ? 16.133 -6.138 -34.148 1.00 95.62 172 VAL A O 1
ATOM 1428 N N . ALA A 1 173 ? 14.494 -7.653 -33.839 1.00 95.38 173 ALA A N 1
ATOM 1429 C CA . ALA A 1 173 ? 14.958 -8.573 -34.878 1.00 95.38 173 ALA A CA 1
ATOM 1430 C C . ALA A 1 173 ? 15.036 -7.894 -36.257 1.00 95.38 173 ALA A C 1
ATOM 1432 O O . ALA A 1 173 ? 16.015 -8.053 -36.987 1.00 95.38 173 ALA A O 1
ATOM 1433 N N . SER A 1 174 ? 14.031 -7.078 -36.588 1.00 95.62 174 SER A N 1
ATOM 1434 C CA . SER A 1 174 ? 13.999 -6.292 -37.826 1.00 95.62 174 SER A CA 1
ATOM 1435 C C . SER A 1 174 ? 15.184 -5.322 -37.932 1.00 95.62 174 SER A C 1
ATOM 1437 O O . SER A 1 174 ? 15.876 -5.280 -38.953 1.00 95.62 174 SER A O 1
ATOM 1439 N N . HIS A 1 175 ? 15.468 -4.563 -36.870 1.00 93.44 175 HIS A N 1
ATOM 1440 C CA . HIS A 1 175 ? 16.554 -3.585 -36.879 1.00 93.44 175 HIS A CA 1
ATOM 1441 C C . HIS A 1 175 ? 17.946 -4.206 -36.811 1.00 93.44 175 HIS A C 1
ATOM 1443 O O . HIS A 1 175 ? 18.861 -3.662 -37.426 1.00 93.44 175 HIS A O 1
ATOM 1449 N N . GLU A 1 176 ? 18.120 -5.338 -36.135 1.00 94.19 176 GLU A N 1
ATOM 1450 C CA . GLU A 1 176 ? 19.383 -6.082 -36.154 1.00 94.19 176 GLU A CA 1
ATOM 1451 C C . GLU A 1 176 ? 19.689 -6.618 -37.556 1.00 94.19 176 GLU A C 1
ATOM 1453 O O . GLU A 1 176 ? 20.788 -6.392 -38.068 1.00 94.19 176 GLU A O 1
ATOM 1458 N N . ALA A 1 177 ? 18.696 -7.208 -38.229 1.00 94.69 177 ALA A N 1
ATOM 1459 C CA . ALA A 1 177 ? 18.841 -7.665 -39.609 1.00 94.69 177 ALA A CA 1
ATOM 1460 C C . ALA A 1 177 ? 19.132 -6.502 -40.578 1.00 94.69 177 ALA A C 1
ATOM 1462 O O . ALA A 1 177 ? 19.957 -6.629 -41.486 1.00 94.69 177 ALA A O 1
ATOM 1463 N N . ALA A 1 178 ? 18.484 -5.345 -40.392 1.00 93.25 178 ALA A N 1
ATOM 1464 C CA . ALA A 1 178 ? 18.760 -4.146 -41.185 1.00 93.25 178 ALA A CA 1
ATOM 1465 C C . ALA A 1 178 ? 20.174 -3.591 -40.929 1.00 93.25 178 ALA A C 1
ATOM 1467 O O . ALA A 1 178 ? 20.873 -3.222 -41.876 1.00 93.25 178 ALA A O 1
ATOM 1468 N N . ALA A 1 179 ? 20.619 -3.570 -39.668 1.00 94.12 179 ALA A N 1
ATOM 1469 C CA . ALA A 1 179 ? 21.958 -3.129 -39.290 1.00 94.12 179 ALA A CA 1
ATOM 1470 C C . ALA A 1 179 ? 23.039 -4.021 -39.911 1.00 94.12 179 ALA A C 1
ATOM 1472 O O . ALA A 1 179 ? 24.019 -3.506 -40.444 1.00 94.12 179 ALA A O 1
ATOM 1473 N N . GLU A 1 180 ? 22.859 -5.343 -39.882 1.00 94.56 180 GLU A N 1
ATOM 1474 C CA . GLU A 1 180 ? 23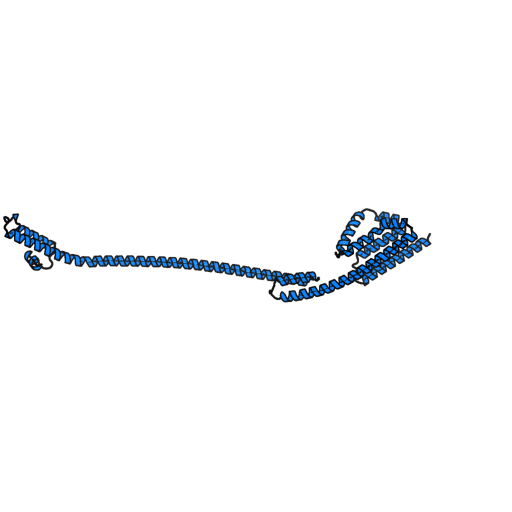.794 -6.294 -40.487 1.00 94.56 180 GLU A CA 1
ATOM 1475 C C . GLU A 1 180 ? 23.910 -6.090 -42.001 1.00 94.56 180 GLU A C 1
ATOM 1477 O O . GLU A 1 180 ? 25.019 -5.945 -42.520 1.00 94.56 180 GLU A O 1
ATOM 1482 N N . LYS A 1 181 ? 22.775 -5.960 -42.702 1.00 94.69 181 LYS A N 1
ATOM 1483 C CA . LYS A 1 181 ? 22.758 -5.658 -44.143 1.00 94.69 181 LYS A CA 1
ATOM 1484 C C . LYS A 1 181 ? 23.519 -4.370 -44.464 1.00 94.69 181 LYS A C 1
ATOM 1486 O O . LYS A 1 181 ? 24.334 -4.352 -45.385 1.00 94.69 181 LYS A O 1
ATOM 1491 N N . LEU A 1 182 ? 23.296 -3.304 -43.693 1.00 93.31 182 LEU A N 1
ATOM 1492 C CA . LEU A 1 182 ? 23.993 -2.033 -43.896 1.00 93.31 182 LEU A CA 1
ATOM 1493 C C . LEU A 1 182 ? 25.487 -2.121 -43.574 1.00 93.31 182 LEU A C 1
ATOM 1495 O O . LEU A 1 182 ? 26.277 -1.535 -44.306 1.00 93.31 182 LEU A O 1
ATOM 1499 N N . ARG A 1 183 ? 25.903 -2.892 -42.559 1.00 92.94 183 ARG A N 1
ATOM 1500 C CA . ARG A 1 183 ? 27.331 -3.115 -42.262 1.00 92.94 183 ARG A CA 1
ATOM 1501 C C . ARG A 1 183 ? 28.061 -3.786 -43.416 1.00 92.94 183 ARG A C 1
ATOM 1503 O O . ARG A 1 183 ? 29.183 -3.395 -43.727 1.00 92.94 183 ARG A O 1
ATOM 1510 N N . VAL A 1 184 ? 27.439 -4.777 -44.058 1.00 94.00 184 VAL A N 1
ATOM 1511 C CA . VAL A 1 184 ? 28.024 -5.439 -45.235 1.00 94.00 184 VAL A CA 1
ATOM 1512 C C . VAL A 1 184 ? 28.199 -4.432 -46.373 1.00 94.00 184 VAL A C 1
ATOM 1514 O O . VAL A 1 184 ? 29.287 -4.336 -46.942 1.00 94.00 184 VAL A O 1
ATOM 1517 N N . ILE A 1 185 ? 27.172 -3.620 -46.645 1.00 91.81 185 ILE A N 1
ATOM 1518 C CA . ILE A 1 185 ? 27.226 -2.573 -47.675 1.00 91.81 185 ILE A CA 1
ATOM 1519 C C . ILE A 1 185 ? 28.319 -1.542 -47.351 1.00 91.81 185 ILE A C 1
ATOM 1521 O O . ILE A 1 185 ? 29.150 -1.239 -48.206 1.00 91.81 185 ILE A O 1
ATOM 1525 N N . GLU A 1 186 ? 28.367 -1.026 -46.122 1.00 90.12 186 GLU A N 1
ATOM 1526 C CA . GLU A 1 186 ? 29.377 -0.063 -45.663 1.00 90.12 186 GLU A CA 1
ATOM 1527 C C . GLU A 1 186 ? 30.800 -0.645 -45.762 1.00 90.12 186 GLU A C 1
ATOM 1529 O O . GLU A 1 186 ? 31.722 0.036 -46.217 1.00 90.12 186 GLU A O 1
ATOM 1534 N N . ALA A 1 187 ? 30.988 -1.923 -45.419 1.00 90.69 187 ALA A N 1
ATOM 1535 C CA . ALA A 1 187 ? 32.271 -2.610 -45.542 1.00 90.69 187 ALA A CA 1
ATOM 1536 C C . ALA A 1 187 ? 32.711 -2.776 -47.006 1.00 90.69 187 ALA A C 1
ATOM 1538 O O . ALA A 1 187 ? 33.891 -2.590 -47.321 1.00 90.69 187 ALA A O 1
ATOM 1539 N N . GLU A 1 188 ? 31.792 -3.098 -47.919 1.00 91.94 188 GLU A N 1
ATOM 1540 C CA . GLU A 1 188 ? 32.091 -3.147 -49.353 1.00 91.94 188 GLU A CA 1
ATOM 1541 C C . GLU A 1 188 ? 32.438 -1.773 -49.922 1.00 91.94 188 GLU A C 1
ATOM 1543 O O . GLU A 1 188 ? 33.407 -1.651 -50.679 1.00 91.94 188 GLU A O 1
ATOM 1548 N N . GLN A 1 189 ? 31.688 -0.735 -49.543 1.00 86.75 189 GLN A N 1
ATOM 1549 C CA . GLN A 1 189 ? 31.986 0.641 -49.936 1.00 86.75 189 GLN A CA 1
ATOM 1550 C C . GLN A 1 189 ? 33.367 1.052 -49.429 1.00 86.75 189 GLN A C 1
ATOM 1552 O O . GLN A 1 189 ? 34.177 1.533 -50.212 1.00 86.75 189 GLN A O 1
ATOM 1557 N N . ASN A 1 190 ? 33.706 0.757 -48.172 1.00 87.50 190 ASN A N 1
ATOM 1558 C CA . ASN A 1 190 ? 35.025 1.057 -47.620 1.00 87.50 190 ASN A CA 1
ATOM 1559 C C . ASN A 1 190 ? 36.153 0.298 -48.349 1.00 87.50 190 ASN A C 1
ATOM 1561 O O . ASN A 1 190 ? 37.191 0.875 -48.674 1.00 87.50 190 ASN A O 1
ATOM 1565 N N . LYS A 1 191 ? 35.945 -0.980 -48.705 1.00 88.69 191 LYS A N 1
ATOM 1566 C CA . LYS A 1 191 ? 36.894 -1.736 -49.547 1.00 88.69 191 LYS A CA 1
ATOM 1567 C C . LYS A 1 191 ? 37.099 -1.067 -50.909 1.00 88.69 191 LYS A C 1
ATOM 1569 O O . LYS A 1 191 ? 38.242 -0.951 -51.354 1.00 88.69 191 LYS A O 1
ATOM 1574 N N . LYS A 1 192 ? 36.021 -0.621 -51.566 1.00 85.50 192 LYS A N 1
ATOM 1575 C CA . LYS A 1 192 ? 36.093 0.112 -52.841 1.00 85.50 192 LYS A CA 1
ATOM 1576 C C . LYS A 1 192 ? 36.831 1.439 -52.663 1.00 85.50 192 LYS A C 1
ATOM 1578 O O . LYS A 1 192 ? 37.795 1.678 -53.383 1.00 85.50 192 LYS A O 1
ATOM 1583 N N . THR A 1 193 ? 36.468 2.242 -51.666 1.00 81.44 193 THR A N 1
ATOM 1584 C CA . THR A 1 193 ? 37.126 3.517 -51.346 1.00 81.44 193 THR A CA 1
ATOM 1585 C C . THR A 1 193 ? 38.612 3.337 -51.064 1.00 81.44 193 THR A C 1
ATOM 1587 O O . THR A 1 193 ? 39.414 4.116 -51.559 1.00 81.44 193 THR A O 1
ATOM 1590 N N . ARG A 1 194 ? 39.022 2.281 -50.352 1.00 80.81 194 ARG A N 1
ATOM 1591 C CA . ARG A 1 194 ? 40.441 1.989 -50.101 1.00 80.81 194 ARG A CA 1
ATOM 1592 C C . ARG A 1 194 ? 41.200 1.629 -51.380 1.00 80.81 194 ARG A C 1
ATOM 1594 O O . ARG A 1 194 ? 42.340 2.057 -51.540 1.00 80.81 194 ARG A O 1
ATOM 1601 N N . ARG A 1 195 ? 40.582 0.873 -52.296 1.00 81.75 195 ARG A N 1
ATOM 1602 C CA . ARG A 1 195 ? 41.172 0.560 -53.611 1.00 81.75 195 ARG A CA 1
ATOM 1603 C C . ARG A 1 195 ? 41.320 1.813 -54.468 1.00 81.75 195 ARG A C 1
ATOM 1605 O O . ARG A 1 195 ? 42.407 2.056 -54.978 1.00 81.75 195 ARG A O 1
ATOM 1612 N N . TYR A 1 196 ? 40.264 2.621 -54.581 1.00 77.88 196 TYR A N 1
ATOM 1613 C CA . TYR A 1 196 ? 40.318 3.878 -55.328 1.00 77.88 196 TYR A CA 1
ATOM 1614 C C . TYR A 1 196 ? 41.279 4.878 -54.685 1.00 77.88 196 TYR A C 1
ATOM 1616 O O . TYR A 1 196 ? 42.064 5.485 -55.393 1.00 77.88 196 TYR A O 1
ATOM 1624 N N . GLY A 1 197 ? 41.300 4.988 -53.357 1.00 79.69 197 GLY A N 1
ATOM 1625 C CA . GLY A 1 197 ? 42.237 5.842 -52.629 1.00 79.69 197 GLY A CA 1
ATOM 1626 C C . GLY A 1 197 ? 43.697 5.442 -52.848 1.00 79.69 197 GLY A C 1
ATOM 1627 O O . GLY A 1 197 ? 44.537 6.313 -53.052 1.00 79.69 197 GLY A O 1
ATOM 1628 N N . PHE A 1 198 ? 43.999 4.139 -52.876 1.00 80.62 198 PHE A N 1
ATOM 1629 C CA . PHE A 1 198 ? 45.334 3.646 -53.224 1.00 80.62 198 PHE A CA 1
ATOM 1630 C C . PHE A 1 198 ? 45.701 3.981 -54.675 1.00 80.62 198 PHE A C 1
ATOM 1632 O O . PHE A 1 198 ? 46.785 4.502 -54.922 1.00 80.62 198 PHE A O 1
ATOM 1639 N N . LEU A 1 199 ? 44.784 3.748 -55.620 1.00 81.25 199 LEU A N 1
ATOM 1640 C CA . LEU A 1 199 ? 45.009 4.060 -57.033 1.00 81.25 199 LEU A CA 1
ATOM 1641 C C . LEU A 1 199 ? 45.245 5.561 -57.251 1.00 81.25 199 LEU A C 1
ATOM 1643 O O . LEU A 1 199 ? 46.191 5.940 -57.938 1.00 81.25 199 LEU A O 1
ATOM 1647 N N . THR A 1 200 ? 44.419 6.404 -56.624 1.00 80.31 200 THR A N 1
ATOM 1648 C CA . THR A 1 200 ? 44.560 7.859 -56.662 1.00 80.31 200 THR A CA 1
ATOM 1649 C C . THR A 1 200 ? 45.906 8.267 -56.085 1.00 80.31 200 THR A C 1
ATOM 1651 O O . THR A 1 200 ? 46.630 8.975 -56.765 1.00 80.31 200 THR A O 1
ATOM 1654 N N . ALA A 1 201 ? 46.296 7.770 -54.904 1.00 81.94 201 ALA A N 1
ATOM 1655 C CA . ALA A 1 201 ? 47.589 8.093 -54.297 1.00 81.94 201 ALA A CA 1
ATOM 1656 C C . ALA A 1 201 ? 48.783 7.693 -55.185 1.00 81.94 201 ALA A C 1
ATOM 1658 O O . ALA A 1 201 ? 49.717 8.478 -55.341 1.00 81.94 201 ALA A O 1
ATOM 1659 N N . CYS A 1 202 ? 48.747 6.509 -55.808 1.00 81.25 202 CYS A N 1
ATOM 1660 C CA . CYS A 1 202 ? 49.771 6.084 -56.766 1.00 81.25 202 CYS A CA 1
ATOM 1661 C C . CYS A 1 202 ? 49.836 7.013 -57.983 1.00 81.25 202 CYS A C 1
ATOM 1663 O O . CYS A 1 202 ? 50.932 7.386 -58.403 1.00 81.25 202 CYS A O 1
ATOM 1665 N N . LEU A 1 203 ? 48.682 7.415 -58.525 1.00 83.31 203 LEU A N 1
ATOM 1666 C CA . LEU A 1 203 ? 48.626 8.338 -59.652 1.00 83.31 203 LEU A CA 1
ATOM 1667 C C . LEU A 1 203 ? 49.192 9.711 -59.269 1.00 83.31 203 LEU A C 1
ATOM 1669 O O . LEU A 1 203 ? 49.996 10.252 -60.022 1.00 83.31 203 LEU A O 1
ATOM 1673 N N . THR A 1 204 ? 48.872 10.236 -58.080 1.00 80.69 204 THR A N 1
ATOM 1674 C CA . THR A 1 204 ? 49.414 11.521 -57.613 1.00 80.69 204 THR A CA 1
ATOM 1675 C C . THR A 1 204 ? 50.931 11.475 -57.456 1.00 80.69 204 THR A C 1
ATOM 1677 O O . THR A 1 204 ? 51.615 12.420 -57.856 1.00 80.69 204 THR A O 1
ATOM 1680 N N . VAL A 1 205 ? 51.478 10.382 -56.909 1.00 83.88 205 VAL A N 1
ATOM 1681 C CA . VAL A 1 205 ? 52.932 10.185 -56.772 1.00 83.88 205 VAL A CA 1
ATOM 1682 C C . VAL A 1 205 ? 53.599 10.083 -58.143 1.00 83.88 205 VAL A C 1
ATOM 1684 O O . VAL A 1 205 ? 54.626 10.719 -58.363 1.00 83.88 205 VAL A O 1
ATOM 1687 N N . ALA A 1 206 ? 52.998 9.359 -59.090 1.00 82.94 206 ALA A N 1
ATOM 1688 C CA . ALA A 1 206 ? 53.518 9.269 -60.452 1.00 82.94 206 ALA A CA 1
ATOM 1689 C C . ALA A 1 206 ? 53.524 10.642 -61.143 1.00 82.94 206 ALA A C 1
ATOM 1691 O O . ALA A 1 206 ? 54.553 11.062 -61.665 1.00 82.94 206 ALA A O 1
ATOM 1692 N N . THR A 1 207 ? 52.417 11.391 -61.081 1.00 82.25 207 THR A N 1
ATOM 1693 C CA . THR A 1 207 ? 52.325 12.716 -61.715 1.00 82.25 207 THR A CA 1
ATOM 1694 C C . THR A 1 207 ? 53.253 13.747 -61.076 1.00 82.25 207 THR A C 1
ATOM 1696 O O . THR A 1 207 ? 53.888 14.521 -61.790 1.00 82.25 207 THR A O 1
ATOM 1699 N N . THR A 1 208 ? 53.379 13.755 -59.743 1.00 80.06 208 THR A N 1
ATOM 1700 C CA . THR A 1 208 ? 54.285 14.685 -59.048 1.00 80.06 208 THR A CA 1
ATOM 1701 C C . THR A 1 208 ? 55.747 14.315 -59.281 1.00 80.06 208 THR A C 1
ATOM 1703 O O . THR A 1 208 ? 56.558 15.202 -59.533 1.00 80.06 208 THR A O 1
ATOM 1706 N N . GLY A 1 209 ? 56.081 13.021 -59.298 1.00 82.06 209 GLY A N 1
ATOM 1707 C CA . GLY A 1 209 ? 57.410 12.532 -59.661 1.00 82.06 209 GLY A CA 1
ATOM 1708 C C . GLY A 1 209 ? 57.813 12.922 -61.085 1.00 82.06 209 GLY A C 1
ATOM 1709 O O . GLY A 1 209 ? 58.908 13.446 -61.287 1.00 82.06 209 GLY A O 1
ATOM 1710 N N . SER A 1 210 ? 56.922 12.749 -62.068 1.00 81.81 210 SER A N 1
ATOM 1711 C CA . SER A 1 210 ? 57.177 13.162 -63.455 1.00 81.81 210 SER A CA 1
ATOM 1712 C C . SER A 1 210 ? 57.344 14.676 -63.599 1.00 81.81 210 SER A C 1
ATOM 1714 O O . SER A 1 210 ? 58.243 15.112 -64.315 1.00 81.81 210 SER A O 1
ATOM 1716 N N . LEU A 1 211 ? 56.539 15.484 -62.898 1.00 76.38 211 LEU A N 1
ATOM 1717 C CA . LEU A 1 211 ? 56.691 16.944 -62.877 1.00 76.38 211 LEU A CA 1
ATOM 1718 C C . LEU A 1 211 ? 58.031 17.373 -62.273 1.00 76.38 211 LEU A C 1
ATOM 1720 O O . LEU A 1 211 ? 58.718 18.206 -62.856 1.00 76.38 211 LEU A O 1
ATOM 1724 N N . LEU A 1 212 ? 58.435 16.783 -61.145 1.00 75.94 212 LEU A N 1
ATOM 1725 C CA . LEU A 1 212 ? 59.728 17.070 -60.518 1.00 75.94 212 LEU A CA 1
ATOM 1726 C C . LEU A 1 212 ? 60.898 16.672 -61.421 1.00 75.94 212 LEU A C 1
ATOM 1728 O O . LEU A 1 212 ? 61.847 17.440 -61.565 1.00 75.94 212 LEU A O 1
ATOM 1732 N N . PHE A 1 213 ? 60.815 15.510 -62.073 1.00 77.56 213 PHE A N 1
ATOM 1733 C CA . PHE A 1 213 ? 61.823 15.067 -63.034 1.00 77.56 213 PHE A CA 1
ATOM 1734 C C . PHE A 1 213 ? 61.920 16.014 -64.238 1.00 77.56 213 PHE A C 1
ATOM 1736 O O . PHE A 1 213 ? 63.017 16.395 -64.647 1.00 77.56 213 PHE A O 1
ATOM 1743 N N . PHE A 1 214 ? 60.778 16.446 -64.779 1.00 75.19 214 PHE A N 1
ATOM 1744 C CA . PHE A 1 214 ? 60.731 17.396 -65.888 1.00 75.19 214 PHE A CA 1
ATOM 1745 C C . PHE A 1 214 ? 61.311 18.762 -65.488 1.00 75.19 214 PHE A C 1
ATOM 1747 O O . PHE A 1 214 ? 62.148 19.310 -66.205 1.00 75.19 214 PHE A O 1
ATOM 1754 N N . MET A 1 215 ? 60.951 19.275 -64.307 1.00 71.81 215 MET A N 1
ATOM 1755 C CA . MET A 1 215 ? 61.499 20.525 -63.767 1.00 71.81 215 MET A CA 1
ATOM 1756 C C . MET A 1 215 ? 63.011 20.436 -63.536 1.00 71.81 215 MET A C 1
ATOM 1758 O O . MET A 1 215 ? 63.739 21.360 -63.896 1.00 71.81 215 MET A O 1
ATOM 1762 N N . PHE A 1 216 ? 63.509 19.306 -63.023 1.00 72.88 216 PHE A N 1
ATOM 1763 C CA . PHE A 1 216 ? 64.946 19.065 -62.873 1.00 72.88 216 PHE A CA 1
ATOM 1764 C C . PHE A 1 216 ? 65.678 19.080 -64.221 1.00 72.88 216 PHE A C 1
ATOM 1766 O O . PHE A 1 216 ? 66.755 19.665 -64.336 1.00 72.88 216 PHE A O 1
ATOM 1773 N N . ARG A 1 217 ? 65.083 18.481 -65.260 1.00 76.62 217 ARG A N 1
ATOM 1774 C CA . ARG A 1 217 ? 65.696 18.366 -66.590 1.00 76.62 217 ARG A CA 1
ATOM 1775 C C . ARG A 1 217 ? 65.797 19.696 -67.344 1.00 76.62 217 ARG A C 1
ATOM 1777 O O . ARG A 1 217 ? 66.729 19.840 -68.137 1.00 76.62 217 ARG A O 1
ATOM 1784 N N . PHE A 1 218 ? 64.855 20.617 -67.128 1.00 71.25 218 PHE A N 1
ATOM 1785 C CA . PHE A 1 218 ? 64.779 21.899 -67.842 1.00 71.25 218 PHE A CA 1
ATOM 1786 C C . PHE A 1 218 ? 65.369 23.085 -67.070 1.00 71.25 218 PHE A C 1
ATOM 1788 O O . PHE A 1 218 ? 65.981 23.948 -67.690 1.00 71.25 218 PHE A O 1
ATOM 1795 N N . ALA A 1 219 ? 65.220 23.137 -65.744 1.00 73.56 219 ALA A N 1
ATOM 1796 C CA . ALA A 1 219 ? 65.642 24.289 -64.937 1.00 73.56 219 ALA A CA 1
ATOM 1797 C C . ALA A 1 219 ? 66.901 24.030 -64.085 1.00 73.56 219 ALA A C 1
ATOM 1799 O O . ALA A 1 219 ? 67.402 24.942 -63.423 1.00 73.56 219 ALA A O 1
ATOM 1800 N N . GLY A 1 220 ? 67.419 22.796 -64.082 1.00 70.56 220 GLY A N 1
ATOM 1801 C CA . GLY A 1 220 ? 68.561 22.392 -63.263 1.00 70.56 220 GLY A CA 1
ATOM 1802 C C . GLY A 1 220 ? 68.265 22.380 -61.756 1.00 70.56 220 GLY A C 1
ATOM 1803 O O . GLY A 1 220 ? 67.140 22.607 -61.305 1.00 70.56 220 GLY A O 1
ATOM 1804 N N . ALA A 1 221 ? 69.302 22.127 -60.950 1.00 71.12 221 ALA A N 1
ATOM 1805 C CA . ALA A 1 221 ? 69.198 22.054 -59.488 1.00 71.12 221 ALA A CA 1
ATOM 1806 C C . ALA A 1 221 ? 68.553 23.287 -58.802 1.00 71.12 221 ALA A C 1
ATOM 1808 O O . ALA A 1 221 ? 67.762 23.074 -57.879 1.00 71.12 221 ALA A O 1
ATOM 1809 N N . PRO A 1 222 ? 68.792 24.550 -59.229 1.00 72.25 222 PRO A N 1
ATOM 1810 C CA . PRO A 1 222 ? 68.182 25.699 -58.561 1.00 72.25 222 PRO A CA 1
ATOM 1811 C C . PRO A 1 222 ? 66.659 25.757 -58.748 1.00 72.25 222 PRO A C 1
ATOM 1813 O O . PRO A 1 222 ? 65.946 26.117 -57.814 1.00 72.25 222 PRO A O 1
ATOM 1816 N N . GLY A 1 223 ? 66.135 25.340 -59.909 1.00 65.50 223 GLY A N 1
ATOM 1817 C CA . GLY A 1 223 ? 64.690 25.317 -60.162 1.00 65.50 223 GLY A CA 1
ATOM 1818 C C . GLY A 1 223 ? 63.932 24.326 -59.271 1.00 65.50 223 GLY A C 1
ATOM 1819 O O . GLY A 1 223 ? 62.822 24.612 -58.820 1.00 65.50 223 GLY A O 1
ATOM 1820 N N . VAL A 1 224 ? 64.553 23.188 -58.947 1.00 67.56 224 VAL A N 1
ATOM 1821 C CA . VAL A 1 224 ? 63.957 22.176 -58.058 1.00 67.56 224 VAL A CA 1
ATOM 1822 C C . VAL A 1 224 ? 63.946 22.626 -56.601 1.00 67.56 224 VAL A C 1
ATOM 1824 O O . VAL A 1 224 ? 62.964 22.381 -55.902 1.00 67.56 224 VAL A O 1
ATOM 1827 N N . ILE A 1 225 ? 64.985 23.333 -56.146 1.00 70.44 225 ILE A N 1
ATOM 1828 C CA . ILE A 1 225 ? 65.042 23.875 -54.780 1.00 70.44 225 ILE A CA 1
ATOM 1829 C C . ILE A 1 225 ? 63.938 24.918 -54.577 1.00 70.44 225 ILE A C 1
ATOM 1831 O O . ILE A 1 225 ? 63.210 24.845 -53.588 1.00 70.44 225 ILE A O 1
ATOM 1835 N N . THR A 1 226 ? 63.736 25.825 -55.539 1.00 69.25 226 THR A N 1
ATOM 1836 C CA . THR A 1 226 ? 62.659 26.826 -55.468 1.00 69.25 226 THR A CA 1
ATOM 1837 C C . THR A 1 226 ? 61.277 26.171 -55.448 1.00 69.25 226 THR A C 1
ATOM 1839 O O . THR A 1 226 ? 60.418 26.576 -54.667 1.00 69.25 226 THR A O 1
ATOM 1842 N N . PHE A 1 227 ? 61.057 25.114 -56.240 1.00 67.25 227 PHE A N 1
ATOM 1843 C CA . PHE A 1 227 ? 59.785 24.389 -56.236 1.00 67.25 227 PHE A CA 1
ATOM 1844 C C . PHE A 1 227 ? 59.544 23.640 -54.917 1.00 67.25 227 PHE A C 1
ATOM 1846 O O . PHE A 1 227 ? 58.433 23.670 -54.396 1.00 67.25 227 PHE A O 1
ATOM 1853 N N . LEU A 1 228 ? 60.568 23.014 -54.328 1.00 68.12 228 LEU A N 1
ATOM 1854 C CA . LEU A 1 228 ? 60.455 22.353 -53.022 1.00 68.12 228 LEU A CA 1
ATOM 1855 C C . LEU A 1 228 ? 60.226 23.343 -51.871 1.00 68.12 228 LEU A C 1
ATOM 1857 O O . LEU A 1 228 ? 59.498 23.000 -50.944 1.00 68.12 228 LEU A O 1
ATOM 1861 N N . PHE A 1 229 ? 60.788 24.555 -51.935 1.00 68.62 229 PHE A N 1
ATOM 1862 C CA . PHE A 1 229 ? 60.587 25.593 -50.916 1.00 68.62 229 PHE 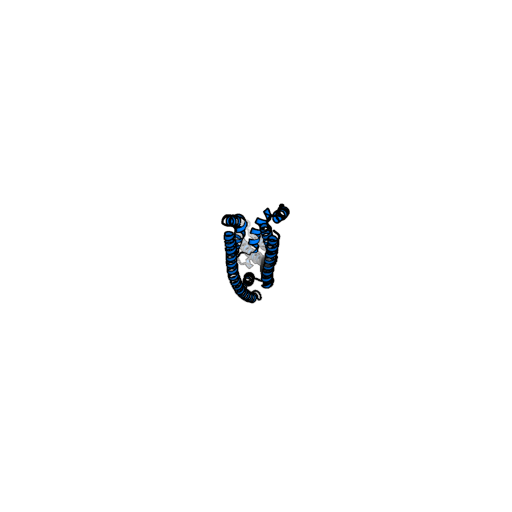A CA 1
ATOM 1863 C C . PHE A 1 229 ? 59.240 26.322 -51.037 1.00 68.62 229 PHE A C 1
ATOM 1865 O O . PHE A 1 229 ? 58.628 26.605 -50.012 1.00 68.62 229 PHE A O 1
ATOM 1872 N N . PHE A 1 230 ? 58.758 26.606 -52.254 1.00 65.19 230 PHE A N 1
ATOM 1873 C CA . PHE A 1 230 ? 57.548 27.421 -52.460 1.00 65.19 230 PHE A CA 1
ATOM 1874 C C . PHE A 1 230 ? 56.295 26.643 -52.902 1.00 65.19 230 PHE A C 1
ATOM 1876 O O . PHE A 1 230 ? 55.188 27.132 -52.698 1.00 65.19 230 PHE A O 1
ATOM 1883 N N . GLY A 1 231 ? 56.420 25.448 -53.493 1.00 60.22 231 GLY A N 1
ATOM 1884 C CA . GLY A 1 231 ? 55.281 24.705 -54.070 1.00 60.22 231 GLY A CA 1
ATOM 1885 C C . GLY A 1 231 ? 55.126 23.247 -53.617 1.00 60.22 231 GLY A C 1
ATOM 1886 O O . GLY A 1 231 ? 54.029 22.691 -53.682 1.00 60.22 231 GLY A O 1
ATOM 1887 N N . GLY A 1 232 ? 56.195 22.612 -53.128 1.00 55.09 232 GLY A N 1
ATOM 1888 C CA . GLY A 1 232 ? 56.257 21.167 -52.871 1.00 55.09 232 GLY A CA 1
ATOM 1889 C C . GLY A 1 232 ? 55.580 20.679 -51.586 1.00 55.09 232 GLY A C 1
ATOM 1890 O O . GLY A 1 232 ? 55.426 19.473 -51.406 1.00 55.09 232 GLY A O 1
ATOM 1891 N N . TRP A 1 233 ? 55.157 21.581 -50.696 1.00 55.22 233 TRP A N 1
ATOM 1892 C CA . TRP A 1 233 ? 54.581 21.218 -49.391 1.00 55.22 233 TRP A CA 1
ATOM 1893 C C . TRP A 1 233 ? 53.060 21.027 -49.420 1.00 55.22 233 TRP A C 1
ATOM 1895 O O . TRP A 1 233 ? 52.494 20.457 -48.487 1.00 55.22 233 TRP A O 1
ATOM 1905 N N . LEU A 1 234 ? 52.389 21.438 -50.500 1.00 55.62 234 LEU A N 1
ATOM 1906 C CA . LEU A 1 234 ? 50.936 21.290 -50.628 1.00 55.62 234 LEU A CA 1
ATOM 1907 C C . LEU A 1 234 ? 50.478 19.823 -50.806 1.00 55.62 234 LEU A C 1
ATOM 1909 O O . LEU A 1 234 ? 49.523 19.418 -50.141 1.00 55.62 234 LEU A O 1
ATOM 1913 N N . PRO A 1 235 ? 51.121 18.992 -51.654 1.00 53.72 235 PRO A N 1
ATOM 1914 C CA . PRO A 1 235 ? 50.648 17.623 -51.897 1.00 53.72 235 PRO A CA 1
ATOM 1915 C C . PRO A 1 235 ? 50.828 16.616 -50.734 1.00 53.72 235 PRO A C 1
ATOM 1917 O O . PRO A 1 235 ? 49.910 15.821 -50.512 1.00 53.72 235 PRO A O 1
ATOM 1920 N N . PRO A 1 236 ? 51.939 16.604 -49.958 1.00 51.66 236 PRO A N 1
ATOM 1921 C CA . PRO A 1 236 ? 52.139 15.613 -48.891 1.00 51.66 236 PRO A CA 1
ATOM 1922 C C . PRO A 1 236 ? 51.167 15.771 -47.711 1.00 51.66 236 PRO A C 1
ATOM 1924 O O . PRO A 1 236 ? 50.714 14.771 -47.151 1.00 51.66 236 PRO A O 1
ATOM 1927 N N . MET A 1 237 ? 50.795 17.010 -47.363 1.00 51.38 237 MET A N 1
ATOM 1928 C CA . MET A 1 237 ? 49.873 17.301 -46.253 1.00 51.38 237 MET A CA 1
ATOM 1929 C C . MET A 1 237 ? 48.452 16.765 -46.502 1.00 51.38 237 MET A C 1
ATOM 1931 O O . MET A 1 237 ? 47.794 16.298 -45.574 1.00 51.38 237 MET A O 1
ATOM 1935 N N . LEU A 1 238 ? 47.995 16.751 -47.759 1.00 52.19 238 LEU A N 1
ATOM 1936 C CA . LEU A 1 238 ? 46.682 16.215 -48.148 1.00 52.19 238 LEU A CA 1
ATOM 1937 C C . LEU A 1 238 ? 46.634 14.677 -48.179 1.00 52.19 238 LEU A C 1
ATOM 1939 O O . LEU A 1 238 ? 45.560 14.090 -48.070 1.00 52.19 238 LEU A O 1
ATOM 1943 N N . SER A 1 239 ? 47.780 14.003 -48.316 1.00 48.16 239 SER A N 1
ATOM 1944 C CA . SER A 1 239 ? 47.830 12.535 -48.363 1.00 48.16 239 SER A CA 1
ATOM 1945 C C . SER A 1 239 ? 47.834 11.900 -46.964 1.00 48.16 239 SER A C 1
ATOM 1947 O O . SER A 1 239 ? 47.253 10.832 -46.759 1.00 48.16 239 SER A O 1
ATOM 1949 N N . ILE A 1 240 ? 48.426 12.574 -45.969 1.00 51.06 240 ILE A N 1
ATOM 1950 C CA . ILE A 1 240 ? 48.497 12.080 -44.582 1.00 51.06 240 ILE A CA 1
ATOM 1951 C C . ILE A 1 240 ? 47.124 12.134 -43.888 1.00 51.06 240 ILE A C 1
ATOM 1953 O O . ILE A 1 240 ? 46.787 11.229 -43.121 1.00 51.06 240 ILE A O 1
ATOM 1957 N N . THR A 1 241 ? 46.283 13.123 -44.201 1.00 47.78 241 THR A N 1
ATOM 1958 C CA . THR A 1 241 ? 44.939 13.261 -43.610 1.00 47.78 241 THR A CA 1
ATOM 1959 C C . THR A 1 241 ? 43.936 12.21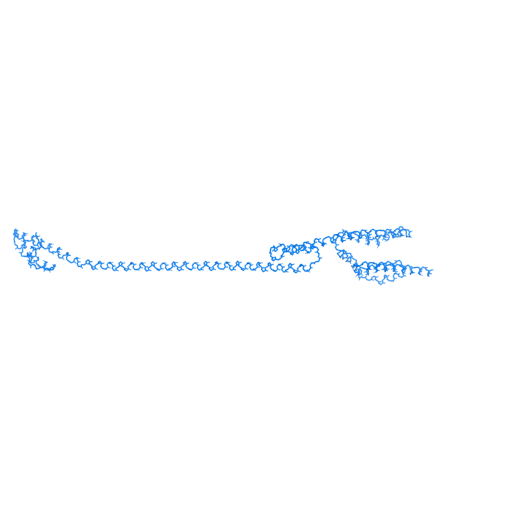5 -44.113 1.00 47.78 241 THR A C 1
ATOM 1961 O O . THR A 1 241 ? 43.020 11.850 -43.382 1.00 47.78 241 THR A O 1
ATOM 1964 N N . CYS A 1 242 ? 44.146 11.629 -45.297 1.00 46.44 242 CYS A N 1
ATOM 1965 C CA . CYS A 1 242 ? 43.294 10.560 -45.836 1.00 46.44 242 CYS A CA 1
ATOM 1966 C C . CYS A 1 242 ? 43.476 9.195 -45.141 1.00 46.44 242 CYS A C 1
ATOM 1968 O O . CYS A 1 242 ? 42.661 8.291 -45.338 1.00 46.44 242 CYS A O 1
ATOM 1970 N N . ARG A 1 243 ? 44.527 9.003 -44.329 1.00 42.72 243 ARG A N 1
ATOM 1971 C CA . ARG A 1 243 ? 44.841 7.696 -43.717 1.00 42.72 243 ARG A CA 1
ATOM 1972 C C . ARG A 1 243 ? 44.102 7.426 -42.403 1.00 42.72 243 ARG A C 1
ATOM 1974 O O . ARG A 1 243 ? 44.045 6.276 -41.980 1.00 42.72 243 ARG A O 1
ATOM 1981 N N . THR A 1 244 ? 43.531 8.445 -41.759 1.00 42.31 244 THR A N 1
ATOM 1982 C CA . THR A 1 244 ? 42.960 8.332 -40.403 1.00 42.31 244 THR A CA 1
ATOM 1983 C C . THR A 1 244 ? 41.447 8.115 -40.354 1.00 42.31 244 THR A C 1
ATOM 1985 O O . THR A 1 244 ? 40.890 8.050 -39.263 1.00 42.31 244 THR A O 1
ATOM 1988 N N . GLY A 1 245 ? 40.764 7.949 -41.493 1.00 41.00 245 GLY A N 1
ATOM 1989 C CA . GLY A 1 245 ? 39.346 7.554 -41.527 1.00 41.00 245 GLY A CA 1
ATOM 1990 C C . GLY A 1 245 ? 38.374 8.542 -40.866 1.00 41.00 245 GLY A C 1
ATOM 1991 O O . GLY A 1 245 ? 37.208 8.204 -40.679 1.00 41.00 245 GLY A O 1
ATOM 1992 N N . LYS A 1 246 ? 38.832 9.748 -40.511 1.00 43.03 246 LYS A N 1
ATOM 1993 C CA . LYS A 1 246 ? 37.962 10.856 -40.119 1.00 43.03 246 LYS A CA 1
ATOM 1994 C C . LYS A 1 246 ? 37.426 11.545 -41.366 1.00 43.03 246 LYS A C 1
ATOM 1996 O O . LYS A 1 246 ? 38.107 11.625 -42.386 1.00 43.03 246 LYS A O 1
ATOM 2001 N N . ASP A 1 247 ? 36.182 11.994 -41.257 1.00 46.25 247 ASP A N 1
ATOM 2002 C CA . ASP A 1 247 ? 35.417 12.643 -42.314 1.00 46.25 247 ASP A CA 1
ATOM 2003 C C . ASP A 1 247 ? 36.255 13.738 -43.001 1.00 46.25 247 ASP A C 1
ATOM 2005 O O . ASP A 1 247 ? 36.808 14.622 -42.347 1.00 46.25 247 ASP A O 1
ATOM 2009 N N . ILE A 1 248 ? 36.328 13.696 -44.336 1.00 48.00 248 ILE A N 1
ATOM 2010 C CA . ILE A 1 248 ? 37.121 14.618 -45.180 1.00 48.00 248 ILE A CA 1
ATOM 2011 C C . ILE A 1 248 ? 36.801 16.097 -44.872 1.00 48.00 248 ILE A C 1
ATOM 2013 O O . ILE A 1 248 ? 37.643 16.978 -45.043 1.00 48.00 248 ILE A O 1
ATOM 2017 N N . ARG A 1 249 ? 35.596 16.370 -44.352 1.00 46.00 249 ARG A N 1
ATOM 2018 C CA . ARG A 1 249 ? 35.140 17.704 -43.937 1.00 46.00 249 ARG A CA 1
ATOM 2019 C C . ARG A 1 249 ? 35.983 18.332 -42.825 1.00 46.00 249 ARG A C 1
ATOM 2021 O O . ARG A 1 249 ? 36.253 19.527 -42.915 1.00 46.00 249 ARG A O 1
ATOM 2028 N N . ASP A 1 250 ? 36.449 17.561 -41.846 1.00 43.84 250 ASP A N 1
ATOM 2029 C CA . ASP A 1 250 ? 37.198 18.115 -40.707 1.00 43.84 250 ASP A CA 1
ATOM 2030 C C . ASP A 1 250 ? 38.652 18.438 -41.088 1.00 43.84 250 ASP A C 1
ATOM 2032 O O . ASP A 1 250 ? 39.222 19.429 -40.632 1.00 43.84 250 ASP A O 1
ATOM 2036 N N . ALA A 1 251 ? 39.239 17.656 -42.000 1.00 47.16 251 ALA A N 1
ATOM 2037 C CA . ALA A 1 251 ? 40.581 17.909 -42.524 1.00 47.16 251 ALA A CA 1
ATOM 2038 C C . ALA A 1 251 ? 40.623 19.135 -43.457 1.00 47.16 251 ALA A C 1
ATOM 2040 O O . ALA A 1 251 ? 41.559 19.934 -43.387 1.00 47.16 251 ALA A O 1
ATOM 2041 N N . CYS A 1 252 ? 39.597 19.326 -44.296 1.00 43.38 252 CYS A N 1
ATOM 2042 C CA . CYS A 1 252 ? 39.493 20.503 -45.164 1.00 43.38 252 CYS A CA 1
ATOM 2043 C C . CYS A 1 252 ? 39.271 21.807 -44.379 1.00 43.38 252 CYS A C 1
ATOM 2045 O O . CYS A 1 252 ? 39.762 22.850 -44.804 1.00 43.38 252 CYS A O 1
ATOM 2047 N N . LEU A 1 253 ? 38.586 21.762 -43.230 1.00 45.88 253 LEU A N 1
ATOM 2048 C CA . LEU A 1 253 ? 38.398 22.929 -42.357 1.00 45.88 253 LEU A CA 1
ATOM 2049 C C . LEU A 1 253 ? 39.693 23.352 -41.648 1.00 45.88 253 LEU A C 1
ATOM 2051 O O . LEU A 1 253 ? 39.948 24.547 -41.523 1.00 45.88 253 LEU A O 1
ATOM 2055 N N . PHE A 1 254 ? 40.544 22.401 -41.252 1.00 43.12 254 PHE A N 1
ATOM 2056 C CA . PHE A 1 254 ? 41.822 22.713 -40.602 1.00 43.12 254 PHE A CA 1
ATOM 2057 C C . PHE A 1 254 ? 42.844 23.331 -41.573 1.00 43.12 254 PHE A C 1
ATOM 2059 O O . PHE A 1 254 ? 43.513 24.304 -41.236 1.00 43.12 254 PHE A O 1
ATOM 2066 N N . VAL A 1 255 ? 42.922 22.826 -42.810 1.00 45.72 255 VAL A N 1
ATOM 2067 C CA . VAL A 1 255 ? 43.825 23.378 -43.841 1.00 45.72 255 VAL A CA 1
ATOM 2068 C C . VAL A 1 255 ? 43.262 24.668 -44.456 1.00 45.72 255 VAL A C 1
ATOM 2070 O O . VAL A 1 255 ? 44.012 25.606 -44.717 1.00 45.72 255 VAL A O 1
ATOM 2073 N N . GLY A 1 256 ? 41.940 24.760 -44.633 1.00 42.03 256 GLY A N 1
ATOM 2074 C CA . GLY A 1 256 ? 41.276 25.969 -45.128 1.00 42.03 256 GLY A CA 1
ATOM 2075 C C . GLY A 1 256 ? 41.314 27.138 -44.139 1.00 42.03 256 GLY A C 1
ATOM 2076 O O . GLY A 1 256 ? 41.406 28.285 -44.568 1.00 42.03 256 GLY A O 1
ATOM 2077 N N . GLY A 1 257 ? 41.298 26.862 -42.829 1.00 41.41 257 GLY A N 1
ATOM 2078 C CA . GLY A 1 257 ? 41.411 27.882 -41.784 1.00 41.41 257 GLY A CA 1
ATOM 2079 C C . GLY A 1 257 ? 42.804 28.511 -41.687 1.00 41.41 257 GLY A C 1
ATOM 2080 O O . GLY A 1 257 ? 42.903 29.714 -41.481 1.00 41.41 257 GLY A O 1
ATOM 2081 N N . ALA A 1 258 ? 43.871 27.735 -41.902 1.00 38.56 258 ALA A N 1
ATOM 2082 C CA . ALA A 1 258 ? 45.243 28.247 -41.847 1.00 38.56 258 ALA A CA 1
ATOM 2083 C C . ALA A 1 258 ? 45.624 29.097 -43.075 1.00 38.56 258 ALA A C 1
ATOM 2085 O O . ALA A 1 258 ? 46.383 30.047 -42.942 1.00 38.56 258 ALA A O 1
ATOM 2086 N N . LEU A 1 259 ? 45.066 28.806 -44.257 1.00 41.00 259 LEU A N 1
ATOM 2087 C CA . LEU A 1 259 ? 45.330 29.582 -45.481 1.00 41.00 259 LEU A CA 1
ATOM 2088 C C . LEU A 1 259 ? 44.441 30.830 -45.630 1.00 41.00 259 LEU A C 1
ATOM 2090 O O . LEU A 1 259 ? 44.763 31.717 -46.413 1.00 41.00 259 LEU A O 1
ATOM 2094 N N . MET A 1 260 ? 43.327 30.921 -44.896 1.00 35.00 260 MET A N 1
ATOM 2095 C CA . MET A 1 260 ? 42.408 32.068 -44.966 1.00 35.00 260 MET A CA 1
ATOM 2096 C C . MET A 1 260 ? 42.850 33.275 -44.129 1.00 35.00 260 MET A C 1
ATOM 2098 O O . MET A 1 260 ? 42.361 34.374 -44.378 1.00 35.00 260 MET A O 1
ATOM 2102 N N . VAL A 1 261 ? 43.770 33.108 -43.171 1.00 38.53 261 VAL A N 1
ATOM 2103 C CA . VAL A 1 261 ? 44.239 34.229 -42.333 1.00 38.53 261 VAL A CA 1
ATOM 2104 C C . VAL A 1 261 ? 45.247 35.121 -43.075 1.00 38.53 261 VAL A C 1
ATOM 2106 O O . VAL A 1 261 ? 45.303 36.313 -42.793 1.00 38.53 261 VAL A O 1
ATOM 2109 N N . ASP A 1 262 ? 45.914 34.611 -44.116 1.00 40.44 262 ASP A N 1
ATOM 2110 C CA . ASP A 1 262 ? 46.879 35.386 -44.918 1.00 40.44 262 ASP A CA 1
ATOM 2111 C C . ASP A 1 262 ? 46.335 35.858 -46.285 1.00 40.44 262 ASP A C 1
ATOM 2113 O O . ASP A 1 262 ? 47.042 36.524 -47.039 1.00 40.44 262 ASP A O 1
ATOM 2117 N N . PHE A 1 263 ? 45.076 35.552 -46.636 1.00 38.69 263 PHE A N 1
ATOM 2118 C CA . PHE A 1 263 ? 44.525 35.836 -47.977 1.00 38.69 263 PHE A CA 1
ATOM 2119 C C . PHE A 1 263 ? 43.592 37.063 -48.055 1.00 38.69 263 PHE A C 1
ATOM 2121 O O . PHE A 1 263 ? 43.045 37.354 -49.118 1.00 38.69 263 PHE A O 1
ATOM 2128 N N . VAL A 1 264 ? 43.387 37.807 -46.958 1.00 42.59 264 VAL A N 1
ATOM 2129 C CA . VAL A 1 264 ? 42.396 38.912 -46.903 1.00 42.59 264 VAL A CA 1
ATOM 2130 C C . VAL A 1 264 ? 43.016 40.323 -46.935 1.00 42.59 264 VAL A C 1
ATOM 2132 O O . VAL A 1 264 ? 42.292 41.313 -46.877 1.00 42.59 264 VAL A O 1
ATOM 2135 N N . SER A 1 265 ? 44.325 40.484 -47.155 1.00 45.19 265 SER A N 1
ATOM 2136 C CA . SER A 1 265 ? 44.922 41.817 -47.359 1.00 45.19 265 SER A CA 1
ATOM 2137 C C . SER A 1 265 ? 45.733 41.934 -48.661 1.00 45.19 265 SER A C 1
ATOM 2139 O O . SER A 1 265 ? 46.907 41.603 -48.748 1.00 45.19 265 SER A O 1
ATOM 2141 N N . GLY A 1 266 ? 45.092 42.491 -49.695 1.00 48.78 266 GLY A N 1
ATOM 2142 C CA . GLY A 1 266 ? 45.757 43.377 -50.665 1.00 48.78 266 GLY A CA 1
ATOM 2143 C C . GLY A 1 266 ? 46.431 42.798 -51.919 1.00 48.78 266 GLY A C 1
ATOM 2144 O O . GLY A 1 266 ? 46.770 43.578 -52.802 1.00 48.78 266 GLY A O 1
ATOM 2145 N N . THR A 1 267 ? 46.598 41.486 -52.090 1.00 55.12 267 THR A N 1
ATOM 2146 C CA . THR A 1 267 ? 47.528 40.958 -53.121 1.00 55.12 267 THR A CA 1
ATOM 2147 C C . THR A 1 267 ? 46.939 40.629 -54.501 1.00 55.12 267 THR A C 1
ATOM 2149 O O . THR A 1 267 ? 47.700 40.406 -55.440 1.00 55.12 267 THR A O 1
ATOM 2152 N N . ILE A 1 268 ? 45.615 40.659 -54.705 1.00 50.84 268 ILE A N 1
ATOM 2153 C CA . ILE A 1 268 ? 45.025 40.320 -56.022 1.00 50.84 268 ILE A CA 1
ATOM 2154 C C . ILE A 1 268 ? 45.345 41.385 -57.088 1.00 50.84 268 ILE A C 1
ATOM 2156 O O . ILE A 1 268 ? 45.564 41.045 -58.250 1.00 50.84 268 ILE A O 1
ATOM 2160 N N . ALA A 1 269 ? 45.435 42.663 -56.708 1.00 48.56 269 ALA A N 1
ATOM 2161 C CA . ALA A 1 269 ? 45.762 43.736 -57.649 1.00 48.56 269 ALA A CA 1
ATOM 2162 C C . ALA A 1 269 ? 47.245 43.716 -58.074 1.00 48.56 269 ALA A C 1
ATOM 2164 O O . ALA A 1 269 ? 47.547 43.911 -59.250 1.00 48.56 269 ALA A O 1
ATOM 2165 N N . GLU A 1 270 ? 48.170 43.404 -57.159 1.00 51.50 270 GLU A N 1
ATOM 2166 C CA . GLU A 1 270 ? 49.599 43.320 -57.491 1.00 51.50 270 GLU A CA 1
ATOM 2167 C C . GLU A 1 270 ? 49.958 42.060 -58.289 1.00 51.50 270 GLU A C 1
ATOM 2169 O O . GLU A 1 270 ? 50.814 42.129 -59.175 1.00 51.50 270 GLU A O 1
ATOM 2174 N N . LEU A 1 271 ? 49.267 40.935 -58.060 1.00 49.81 271 LEU A N 1
ATOM 2175 C CA . LEU A 1 271 ? 49.501 39.681 -58.786 1.00 49.81 271 LEU A CA 1
ATOM 2176 C C . LEU A 1 271 ? 49.101 39.778 -60.270 1.00 49.81 271 LEU A C 1
ATOM 2178 O O . LEU A 1 271 ? 49.748 39.182 -61.129 1.00 49.81 271 LEU A O 1
ATOM 2182 N N . ILE A 1 272 ? 48.073 40.571 -60.592 1.00 52.94 272 ILE A N 1
ATOM 2183 C CA . ILE A 1 272 ? 47.656 40.830 -61.980 1.00 52.94 272 ILE A CA 1
ATOM 2184 C C . ILE A 1 272 ? 48.679 41.730 -62.694 1.00 52.94 272 ILE A C 1
ATOM 2186 O O . ILE A 1 272 ? 48.990 41.509 -63.864 1.00 52.94 272 ILE A O 1
ATOM 2190 N N . ILE A 1 273 ? 49.265 42.699 -61.983 1.00 52.81 273 ILE A N 1
ATOM 2191 C CA . ILE A 1 273 ? 50.260 43.626 -62.546 1.00 52.81 273 ILE A CA 1
ATOM 2192 C C . ILE A 1 273 ? 51.629 42.942 -62.733 1.00 52.81 273 ILE A C 1
ATOM 2194 O O . ILE A 1 273 ? 52.314 43.199 -63.724 1.00 52.81 273 ILE A O 1
ATOM 2198 N N . THR A 1 274 ? 52.022 42.018 -61.848 1.00 53.75 274 THR A N 1
ATOM 2199 C CA . THR A 1 274 ? 53.251 41.213 -62.024 1.00 53.75 274 THR A CA 1
ATOM 2200 C C . THR A 1 274 ? 53.070 40.017 -62.966 1.00 53.75 274 THR A C 1
ATOM 2202 O O . THR A 1 274 ? 54.022 39.642 -63.657 1.00 53.75 274 THR A O 1
ATOM 2205 N N . GLY A 1 275 ? 51.859 39.461 -63.079 1.00 51.03 275 GLY A N 1
ATOM 2206 C CA . GLY A 1 275 ? 51.531 38.353 -63.986 1.00 51.03 275 GLY A CA 1
ATOM 2207 C C . GLY A 1 275 ? 51.689 38.679 -65.477 1.00 51.03 275 GLY A C 1
ATOM 2208 O O . GLY A 1 275 ? 51.961 37.782 -66.272 1.00 51.03 275 GLY A O 1
ATOM 2209 N N . LEU A 1 276 ? 51.624 39.959 -65.857 1.00 46.75 276 LEU A N 1
ATOM 2210 C CA . LEU A 1 276 ? 51.869 40.425 -67.229 1.00 46.75 276 LEU A CA 1
ATOM 2211 C C . LEU A 1 276 ? 53.344 40.354 -67.664 1.00 46.75 276 LEU A C 1
ATOM 2213 O O . LEU A 1 276 ? 53.623 40.439 -68.856 1.00 46.75 276 LEU A O 1
ATOM 2217 N N . LYS A 1 277 ? 54.291 40.183 -66.730 1.00 48.78 277 LYS A N 1
ATOM 2218 C CA . LYS A 1 277 ? 55.731 40.108 -67.040 1.00 48.78 277 LYS A CA 1
ATOM 2219 C C . LYS A 1 277 ? 56.313 38.694 -66.997 1.00 48.78 277 LYS A C 1
ATOM 2221 O O . LYS A 1 277 ? 57.417 38.504 -67.490 1.00 48.78 277 LYS A O 1
ATOM 2226 N N . ASN A 1 278 ? 55.608 37.710 -66.431 1.00 55.69 278 ASN A N 1
ATOM 2227 C CA . ASN A 1 278 ? 56.096 36.332 -66.333 1.00 55.69 278 ASN A CA 1
ATOM 2228 C C . ASN A 1 278 ? 54.970 35.307 -66.581 1.00 55.69 278 ASN A C 1
ATOM 2230 O O . ASN A 1 278 ? 54.161 35.058 -65.681 1.00 55.69 278 ASN A O 1
ATOM 2234 N N . PRO A 1 279 ? 54.936 34.644 -67.755 1.00 57.19 279 PRO A N 1
ATOM 2235 C CA . PRO A 1 279 ? 53.851 33.729 -68.130 1.00 57.19 279 PRO A CA 1
ATOM 2236 C C . PRO A 1 279 ? 53.729 32.503 -67.205 1.00 57.19 279 PRO A C 1
ATOM 2238 O O . PRO A 1 279 ? 52.635 31.970 -67.021 1.00 57.19 279 PRO A O 1
ATOM 2241 N N . CYS A 1 280 ? 54.815 32.096 -66.538 1.00 52.00 280 CYS A N 1
ATOM 2242 C CA . CYS A 1 280 ? 54.799 30.992 -65.573 1.00 52.00 280 CYS A CA 1
ATOM 2243 C C . CYS A 1 280 ? 53.974 31.295 -64.308 1.00 52.00 280 CYS A C 1
ATOM 2245 O O . CYS A 1 280 ? 53.360 30.389 -63.748 1.00 52.00 280 CYS A O 1
ATOM 2247 N N . VAL A 1 281 ? 53.916 32.557 -63.866 1.00 56.91 281 VAL A N 1
ATOM 2248 C CA . VAL A 1 281 ? 53.160 32.948 -62.659 1.00 56.91 281 VAL A CA 1
ATOM 2249 C C . VAL A 1 281 ? 51.654 32.926 -62.939 1.00 56.91 281 VAL A C 1
ATOM 2251 O O . VAL A 1 281 ? 50.878 32.437 -62.118 1.00 56.91 281 VAL A O 1
ATOM 2254 N N . MET A 1 282 ? 51.244 33.347 -64.139 1.00 54.09 282 MET A N 1
ATOM 2255 C CA . MET A 1 282 ? 49.849 33.281 -64.593 1.00 54.09 282 MET A CA 1
ATOM 2256 C C . MET A 1 282 ? 49.349 31.841 -64.763 1.00 54.09 282 MET A C 1
ATOM 2258 O O . MET A 1 282 ? 48.222 31.535 -64.372 1.00 54.09 282 MET A O 1
ATOM 2262 N N . ALA A 1 283 ? 50.186 30.937 -65.281 1.00 55.34 283 ALA A N 1
ATOM 2263 C CA . ALA A 1 283 ? 49.834 29.521 -65.406 1.00 55.34 283 ALA A CA 1
ATOM 2264 C C . ALA A 1 283 ? 49.589 28.861 -64.032 1.00 55.34 283 ALA A C 1
ATOM 2266 O O . ALA A 1 283 ? 48.622 28.114 -63.863 1.00 55.34 283 ALA A O 1
ATOM 2267 N N . CYS A 1 284 ? 50.407 29.189 -63.027 1.00 53.47 284 CYS A N 1
ATOM 2268 C CA . CYS A 1 284 ? 50.234 28.694 -61.659 1.00 53.47 284 CYS A CA 1
ATOM 2269 C C . CYS A 1 284 ? 48.988 29.278 -60.969 1.00 53.47 284 CYS A C 1
ATOM 2271 O O . CYS A 1 284 ? 48.251 28.536 -60.317 1.00 53.47 284 CYS A O 1
ATOM 2273 N N . ALA A 1 285 ? 48.706 30.573 -61.149 1.00 58.69 285 ALA A N 1
ATOM 2274 C CA . ALA A 1 285 ? 47.510 31.215 -60.597 1.00 58.69 285 ALA A CA 1
ATOM 2275 C C . ALA A 1 285 ? 46.212 30.658 -61.220 1.00 58.69 285 ALA A C 1
ATOM 2277 O O . ALA A 1 285 ? 45.248 30.372 -60.506 1.00 58.69 285 ALA A O 1
ATOM 2278 N N . GLY A 1 286 ? 46.205 30.410 -62.535 1.00 56.38 286 GLY A N 1
ATOM 2279 C CA . GLY A 1 286 ? 45.080 29.775 -63.229 1.00 56.38 286 GLY A CA 1
ATOM 2280 C C . GLY A 1 286 ? 44.789 28.355 -62.727 1.00 56.38 286 GLY A C 1
ATOM 2281 O O . GLY A 1 286 ? 43.631 28.008 -62.488 1.00 56.38 286 GLY A O 1
ATOM 2282 N N . ALA A 1 287 ? 45.829 27.552 -62.477 1.00 53.34 287 ALA A N 1
ATOM 2283 C CA . ALA A 1 287 ? 45.685 26.199 -61.935 1.00 53.34 287 ALA A CA 1
ATOM 2284 C C . ALA A 1 287 ? 45.089 26.183 -60.511 1.00 53.34 287 ALA A C 1
ATOM 2286 O O . ALA A 1 287 ? 44.272 25.316 -60.181 1.00 53.34 287 ALA A O 1
ATOM 2287 N N . GLN A 1 288 ? 45.431 27.165 -59.671 1.00 50.47 288 GLN A N 1
ATOM 2288 C CA . GLN A 1 288 ? 44.856 27.287 -58.327 1.00 50.47 288 GLN A CA 1
ATOM 2289 C C . GLN A 1 288 ? 43.371 27.679 -58.357 1.00 50.47 288 GLN A C 1
ATOM 2291 O O . GLN A 1 288 ? 42.571 27.093 -57.625 1.00 50.47 288 GLN A O 1
ATOM 2296 N N . ILE A 1 289 ? 42.968 28.582 -59.256 1.00 54.91 289 ILE A N 1
ATOM 2297 C CA . ILE A 1 289 ? 41.561 28.991 -59.413 1.00 54.91 289 ILE A CA 1
ATOM 2298 C C . ILE A 1 289 ? 40.688 27.811 -59.875 1.00 54.91 289 ILE A C 1
ATOM 2300 O O . ILE A 1 289 ? 39.610 27.588 -59.320 1.00 54.91 289 ILE A O 1
ATOM 2304 N N . VAL A 1 290 ? 41.168 26.992 -60.819 1.00 51.53 290 VAL A N 1
ATOM 2305 C CA . VAL A 1 290 ? 40.456 25.782 -61.279 1.00 51.53 290 VAL A CA 1
ATOM 2306 C C . VAL A 1 290 ? 40.288 24.761 -60.146 1.00 51.53 290 VAL A C 1
ATOM 2308 O O . VAL A 1 290 ? 39.231 24.137 -60.019 1.00 51.53 290 VAL A O 1
ATOM 2311 N N . THR A 1 291 ? 41.283 24.638 -59.267 1.00 52.69 291 THR A N 1
ATOM 2312 C CA . THR A 1 291 ? 41.234 23.733 -58.108 1.00 52.69 291 THR A CA 1
ATOM 2313 C C . THR A 1 291 ? 40.214 24.205 -57.061 1.00 52.69 291 THR A C 1
ATOM 2315 O O . THR A 1 291 ? 39.441 23.399 -56.540 1.00 52.69 291 THR A O 1
ATOM 2318 N N . ILE A 1 292 ? 40.133 25.518 -56.811 1.00 52.09 292 ILE A N 1
ATOM 2319 C CA . ILE A 1 292 ? 39.160 26.124 -55.883 1.00 52.09 292 ILE A CA 1
ATOM 2320 C C . ILE A 1 292 ? 37.723 25.986 -56.409 1.00 52.09 292 ILE A C 1
ATOM 2322 O O . ILE A 1 292 ? 36.811 25.665 -55.643 1.00 52.09 292 ILE A O 1
ATOM 2326 N N . ILE A 1 293 ? 37.506 26.175 -57.715 1.00 52.19 293 ILE A N 1
ATOM 2327 C CA . ILE A 1 293 ? 36.180 26.017 -58.334 1.00 52.19 293 ILE A CA 1
ATOM 2328 C C . ILE A 1 293 ? 35.739 24.543 -58.314 1.00 52.19 293 ILE A C 1
ATOM 2330 O O . ILE A 1 293 ? 34.580 24.248 -58.014 1.00 52.19 293 ILE A O 1
ATOM 2334 N N . SER A 1 294 ? 36.668 23.607 -58.528 1.00 52.53 294 SER A N 1
ATOM 2335 C CA . SER A 1 294 ? 36.390 22.163 -58.503 1.00 52.53 294 SER A CA 1
ATOM 2336 C C . SER A 1 294 ? 36.019 21.642 -57.105 1.00 52.53 294 SER A C 1
ATOM 2338 O O . SER A 1 294 ? 35.229 20.709 -56.990 1.00 52.53 294 SER A O 1
ATOM 2340 N N . GLY A 1 295 ? 36.511 22.275 -56.033 1.00 49.62 295 GLY A N 1
ATOM 2341 C CA . GLY A 1 295 ? 36.194 21.905 -54.647 1.00 49.62 295 GLY A CA 1
ATOM 2342 C C . GLY A 1 295 ? 34.758 22.216 -54.193 1.00 49.62 295 GLY A C 1
ATOM 2343 O O . GLY A 1 295 ? 34.303 21.663 -53.192 1.00 49.62 295 GLY A O 1
ATOM 2344 N N . ARG A 1 296 ? 34.013 23.071 -54.914 1.00 47.44 296 ARG A N 1
ATOM 2345 C CA . ARG A 1 296 ? 32.611 23.410 -54.584 1.00 47.44 296 ARG A CA 1
ATOM 2346 C C . ARG A 1 296 ? 31.568 22.494 -55.230 1.00 47.44 296 ARG A C 1
ATOM 2348 O O . ARG A 1 296 ? 30.405 22.527 -54.826 1.00 47.44 296 ARG A O 1
ATOM 2355 N N . ILE A 1 297 ? 31.953 21.667 -56.199 1.00 49.16 297 ILE A N 1
ATOM 2356 C CA . ILE A 1 297 ? 31.034 20.774 -56.911 1.00 49.16 297 ILE A CA 1
ATOM 2357 C C . ILE A 1 297 ? 31.055 19.412 -56.211 1.00 49.16 297 ILE A C 1
ATOM 2359 O O . ILE A 1 297 ? 32.080 18.741 -56.201 1.00 49.16 297 ILE A O 1
ATOM 2363 N N . LYS A 1 298 ? 29.933 18.983 -55.612 1.00 44.69 298 LYS A N 1
ATOM 2364 C CA . LYS A 1 298 ? 29.803 17.646 -54.996 1.00 44.69 298 LYS A CA 1
ATOM 2365 C C . LYS A 1 298 ? 30.033 16.561 -56.065 1.00 44.69 298 LYS A C 1
ATOM 2367 O O . LYS A 1 298 ? 29.156 16.391 -56.915 1.00 44.69 298 LYS A O 1
ATOM 2372 N N . PRO A 1 299 ? 31.126 15.778 -56.034 1.00 48.69 299 PRO A N 1
ATOM 2373 C CA . PRO A 1 299 ? 31.363 14.751 -57.031 1.00 48.69 299 PRO A CA 1
ATOM 2374 C C . PRO A 1 299 ? 30.815 13.438 -56.475 1.00 48.69 299 PRO A C 1
ATOM 2376 O O . PRO A 1 299 ? 31.513 12.712 -55.778 1.00 48.69 299 PRO A O 1
ATOM 2379 N N . PHE A 1 300 ? 29.539 13.147 -56.717 1.00 51.47 300 PHE A N 1
ATOM 2380 C CA . PHE A 1 300 ? 28.963 11.854 -56.312 1.00 51.47 300 PHE A CA 1
ATOM 2381 C C . PHE A 1 300 ? 28.445 11.012 -57.477 1.00 51.47 300 PHE A C 1
ATOM 2383 O O . PHE A 1 300 ? 27.922 9.924 -57.257 1.00 51.47 300 PHE A O 1
ATOM 2390 N N . THR A 1 301 ? 28.657 11.451 -58.721 1.00 58.25 301 THR A N 1
ATOM 2391 C CA . THR A 1 301 ? 28.392 10.632 -59.908 1.00 58.25 301 THR A CA 1
ATOM 2392 C C . THR A 1 301 ? 29.653 10.501 -60.771 1.00 58.25 301 THR A C 1
ATOM 2394 O O . THR A 1 301 ? 30.415 11.466 -60.888 1.00 58.25 301 THR A O 1
ATOM 2397 N N . PRO A 1 302 ? 29.887 9.337 -61.412 1.00 60.47 302 PRO A N 1
ATOM 2398 C CA . PRO A 1 302 ? 31.020 9.129 -62.324 1.00 60.47 302 PRO A CA 1
ATOM 2399 C C . PRO A 1 302 ? 31.097 10.186 -63.437 1.00 60.47 302 PRO A C 1
ATOM 2401 O O . PRO A 1 302 ? 32.184 10.585 -63.847 1.00 60.47 302 PRO A O 1
ATOM 2404 N N . ALA A 1 303 ? 29.940 10.698 -63.868 1.00 58.94 303 ALA A N 1
ATOM 2405 C CA . ALA A 1 303 ? 29.828 11.773 -64.849 1.00 58.94 303 ALA A CA 1
ATOM 2406 C C . ALA A 1 303 ? 30.422 13.107 -64.355 1.00 58.94 303 ALA A C 1
ATOM 2408 O O . ALA A 1 303 ? 31.034 13.828 -65.137 1.00 58.94 303 ALA A O 1
ATOM 2409 N N . GLY A 1 304 ? 30.300 13.420 -63.059 1.00 68.44 304 GLY A N 1
ATOM 2410 C CA . GLY A 1 304 ? 30.881 14.635 -62.481 1.00 68.44 304 GLY A CA 1
ATOM 2411 C C . GLY A 1 304 ? 32.411 14.616 -62.487 1.00 68.44 304 GLY A C 1
ATOM 2412 O O . GLY A 1 304 ? 33.042 15.618 -62.810 1.00 68.44 304 GLY A O 1
ATOM 2413 N N . ILE A 1 305 ? 33.010 13.454 -62.207 1.00 64.69 305 ILE A N 1
ATOM 2414 C CA . ILE A 1 305 ? 34.470 13.275 -62.243 1.00 64.69 305 ILE A CA 1
ATOM 2415 C C . ILE A 1 305 ? 34.986 13.379 -63.686 1.00 64.69 305 ILE A C 1
ATOM 2417 O O . ILE A 1 305 ? 35.981 14.060 -63.932 1.00 64.69 305 ILE A O 1
ATOM 2421 N N . ALA A 1 306 ? 34.282 12.773 -64.650 1.00 68.44 306 ALA A N 1
ATOM 2422 C CA . ALA A 1 306 ? 34.618 12.893 -66.068 1.00 68.44 306 ALA A CA 1
ATOM 2423 C C . ALA A 1 306 ? 34.546 14.350 -66.560 1.00 68.44 306 ALA A C 1
ATOM 2425 O O . ALA A 1 306 ? 35.446 14.803 -67.262 1.00 68.44 306 ALA A O 1
ATOM 2426 N N . GLY A 1 307 ? 33.529 15.110 -66.137 1.00 72.88 307 GLY A N 1
ATOM 2427 C CA . GLY A 1 307 ? 33.395 16.528 -66.477 1.00 72.88 307 GLY A CA 1
ATOM 2428 C C . GLY A 1 307 ? 34.562 17.383 -65.974 1.00 72.88 307 GLY A C 1
ATOM 2429 O O . GLY A 1 307 ? 35.103 18.181 -66.735 1.00 72.88 307 GLY A O 1
ATOM 2430 N N . ILE A 1 308 ? 35.007 17.179 -64.729 1.00 68.56 308 ILE A N 1
ATOM 2431 C CA . ILE A 1 308 ? 36.159 17.909 -64.167 1.00 68.56 308 ILE A CA 1
ATOM 2432 C C . ILE A 1 308 ? 37.447 17.574 -64.935 1.00 68.56 308 ILE A C 1
ATOM 2434 O O . ILE A 1 308 ? 38.217 18.478 -65.261 1.00 68.56 308 ILE A O 1
ATOM 2438 N N . LEU A 1 309 ? 37.666 16.301 -65.281 1.00 68.88 309 LEU A N 1
ATOM 2439 C CA . LEU A 1 309 ? 38.838 15.878 -66.055 1.00 68.88 309 LEU A CA 1
ATOM 2440 C C . LEU A 1 309 ? 38.849 16.475 -67.468 1.00 68.88 309 LEU A C 1
ATOM 2442 O O . LEU A 1 309 ? 39.892 16.944 -67.920 1.00 68.88 309 LEU A O 1
ATOM 2446 N N . ILE A 1 310 ? 37.696 16.516 -68.141 1.00 74.19 310 ILE A N 1
ATOM 2447 C CA . ILE A 1 310 ? 37.568 17.129 -69.469 1.00 74.19 310 ILE A CA 1
ATOM 2448 C C . ILE A 1 310 ? 37.833 18.634 -69.388 1.00 74.19 310 ILE A C 1
ATOM 2450 O O . ILE A 1 310 ? 38.618 19.154 -70.176 1.00 74.19 310 ILE A O 1
ATOM 2454 N N . MET A 1 311 ? 37.249 19.334 -68.412 1.00 72.00 311 MET A N 1
ATOM 2455 C CA . MET A 1 311 ? 37.459 20.778 -68.248 1.00 72.00 311 MET A CA 1
ATOM 2456 C C . MET A 1 311 ? 38.917 21.114 -67.924 1.00 72.00 311 MET A C 1
ATOM 2458 O O . MET A 1 311 ? 39.460 22.074 -68.468 1.00 72.00 311 MET A O 1
ATOM 2462 N N . SER A 1 312 ? 39.578 20.299 -67.098 1.00 74.75 312 SER A N 1
ATOM 2463 C CA . SER A 1 312 ? 41.008 20.448 -66.824 1.00 74.75 312 SER A CA 1
ATOM 2464 C C . SER A 1 312 ? 41.857 20.200 -68.074 1.00 74.75 312 SER A C 1
ATOM 2466 O O . SER A 1 312 ? 42.784 20.966 -68.326 1.00 74.75 312 SER A O 1
ATOM 2468 N N . ALA A 1 313 ? 41.540 19.179 -68.876 1.00 72.88 313 ALA A N 1
ATOM 2469 C CA . ALA A 1 313 ? 42.252 18.897 -70.121 1.00 72.88 313 ALA A CA 1
ATOM 2470 C C . ALA A 1 313 ? 42.083 20.033 -71.144 1.00 72.88 313 ALA A C 1
ATOM 2472 O O . ALA A 1 313 ? 43.067 20.478 -71.734 1.00 72.88 313 ALA A O 1
ATOM 2473 N N . VAL A 1 314 ? 40.864 20.559 -71.304 1.00 80.25 314 VAL A N 1
ATOM 2474 C CA . VAL A 1 314 ? 40.580 21.705 -72.183 1.00 80.25 314 VAL A CA 1
ATOM 2475 C C . VAL A 1 314 ? 41.330 22.951 -71.713 1.00 80.25 314 VAL A C 1
ATOM 2477 O O . VAL A 1 314 ? 41.957 23.622 -72.529 1.00 80.25 314 VAL A O 1
ATOM 2480 N N . ALA A 1 315 ? 41.344 23.234 -70.406 1.00 79.12 315 ALA A N 1
ATOM 2481 C CA . ALA A 1 315 ? 42.100 24.356 -69.856 1.00 79.12 315 ALA A CA 1
ATOM 2482 C C . ALA A 1 315 ? 43.609 24.224 -70.128 1.00 79.12 315 ALA A C 1
ATOM 2484 O O . ALA A 1 315 ? 44.236 25.199 -70.536 1.00 79.12 315 ALA A O 1
ATOM 2485 N N . CYS A 1 316 ? 44.185 23.024 -69.978 1.00 74.56 316 CYS A N 1
ATOM 2486 C CA . CYS A 1 316 ? 45.592 22.765 -70.301 1.00 74.56 316 CYS A CA 1
ATOM 2487 C C . CYS A 1 316 ? 45.901 22.954 -71.793 1.00 74.56 316 CYS A C 1
ATOM 2489 O O . CYS A 1 316 ? 46.930 23.540 -72.126 1.00 74.56 316 CYS A O 1
ATOM 2491 N N . VAL A 1 317 ? 45.016 22.504 -72.689 1.00 79.94 317 VAL A N 1
ATOM 2492 C CA . VAL A 1 317 ? 45.179 22.703 -74.139 1.00 79.94 317 VAL A CA 1
ATOM 2493 C C . VAL A 1 317 ? 45.110 24.188 -74.493 1.00 79.94 317 VAL A C 1
ATOM 2495 O O . VAL A 1 317 ? 45.973 24.675 -75.217 1.00 79.94 317 VAL A O 1
ATOM 2498 N N . LEU A 1 318 ? 44.143 24.931 -73.947 1.00 81.62 318 LEU A N 1
ATOM 2499 C CA . LEU A 1 318 ? 44.008 26.370 -74.197 1.00 81.62 318 LEU A CA 1
ATOM 2500 C C . LEU A 1 318 ? 45.214 27.163 -73.677 1.00 81.62 318 LEU A C 1
ATOM 2502 O O . LEU A 1 318 ? 45.704 28.050 -74.374 1.00 81.62 318 LEU A O 1
ATOM 2506 N N . LEU A 1 319 ? 45.739 26.810 -72.499 1.00 80.06 319 LEU A N 1
ATOM 2507 C CA . LEU A 1 319 ? 46.982 27.384 -71.975 1.00 80.06 319 LEU A CA 1
ATOM 2508 C C . LEU A 1 319 ? 48.178 27.062 -72.879 1.00 80.06 319 LEU A C 1
ATOM 2510 O O . LEU A 1 319 ? 48.968 27.954 -73.174 1.00 80.06 319 LEU A O 1
ATOM 2514 N N . GLY A 1 320 ? 48.289 25.823 -73.366 1.00 75.31 320 GLY A N 1
ATOM 2515 C CA . GLY A 1 320 ? 49.337 25.427 -74.309 1.00 75.31 320 GLY A CA 1
ATOM 2516 C C . GLY A 1 320 ? 49.278 26.209 -75.623 1.00 75.31 320 GLY A C 1
ATOM 2517 O O . GLY A 1 320 ? 50.304 26.691 -76.099 1.00 75.31 320 GLY A O 1
ATOM 2518 N N . VAL A 1 321 ? 48.076 26.403 -76.175 1.00 80.31 321 VAL A N 1
ATOM 2519 C CA . VAL A 1 321 ? 47.863 27.209 -77.387 1.00 80.31 321 VAL A CA 1
ATOM 2520 C C . VAL A 1 321 ? 48.221 28.675 -77.140 1.00 80.31 321 VAL A C 1
ATOM 2522 O O . VAL A 1 321 ? 48.909 29.269 -77.965 1.00 80.31 321 VAL A O 1
ATOM 2525 N N . ALA A 1 322 ? 47.829 29.251 -75.999 1.00 74.56 322 ALA A N 1
ATOM 2526 C CA . ALA A 1 322 ? 48.162 30.633 -75.652 1.00 74.56 322 ALA A CA 1
ATOM 2527 C C . ALA A 1 322 ? 49.678 30.849 -75.497 1.00 74.56 322 ALA A C 1
ATOM 2529 O O . ALA A 1 322 ? 50.212 31.842 -75.989 1.00 74.56 322 ALA A O 1
ATOM 2530 N N . VAL A 1 323 ? 50.386 29.901 -74.873 1.00 73.94 323 VAL A N 1
ATOM 2531 C CA . VAL A 1 323 ? 51.851 29.944 -74.740 1.00 73.94 323 VAL A CA 1
ATOM 2532 C C . VAL A 1 323 ? 52.535 29.816 -76.104 1.00 73.94 323 VAL A C 1
ATOM 2534 O O . VAL A 1 323 ? 53.450 30.582 -76.392 1.00 73.94 323 VAL A O 1
ATOM 2537 N N . MET A 1 324 ? 52.069 28.912 -76.972 1.00 71.12 324 MET A N 1
ATOM 2538 C CA . MET A 1 324 ? 52.590 28.783 -78.341 1.00 71.12 324 MET A CA 1
ATOM 2539 C C . MET A 1 324 ? 52.387 30.062 -79.161 1.00 71.12 324 MET A C 1
ATOM 2541 O O . MET A 1 324 ? 53.296 30.489 -79.870 1.00 71.12 324 MET A O 1
ATOM 2545 N N . PHE A 1 325 ? 51.222 30.706 -79.038 1.00 74.62 325 PHE A N 1
ATOM 2546 C CA . PHE A 1 325 ? 50.940 31.973 -79.717 1.00 74.62 325 PHE A CA 1
ATOM 2547 C C . PHE A 1 325 ? 51.838 33.110 -79.217 1.00 74.62 325 PHE A C 1
ATOM 2549 O O . PHE A 1 325 ? 52.260 33.947 -80.008 1.00 74.62 325 PHE A O 1
ATOM 2556 N N . TYR A 1 326 ? 52.149 33.123 -77.918 1.00 72.88 326 TYR A N 1
ATOM 2557 C CA . TYR A 1 326 ? 53.041 34.111 -77.315 1.00 72.88 326 TYR A CA 1
ATOM 2558 C C . TYR A 1 326 ? 54.500 33.928 -77.756 1.00 72.88 326 TYR A C 1
ATOM 2560 O O . TYR A 1 326 ? 55.159 34.910 -78.081 1.00 72.88 326 TYR A O 1
ATOM 2568 N N . ILE A 1 327 ? 54.995 32.685 -77.822 1.00 69.00 327 ILE A N 1
ATOM 2569 C CA . ILE A 1 327 ? 56.362 32.387 -78.288 1.00 69.00 327 ILE A CA 1
ATOM 2570 C C . ILE A 1 327 ? 56.542 32.776 -79.760 1.00 69.00 327 ILE A C 1
ATOM 2572 O O . ILE A 1 327 ? 57.599 33.261 -80.126 1.00 69.00 327 ILE A O 1
ATOM 2576 N N . ASN A 1 328 ? 55.515 32.602 -80.594 1.00 66.31 328 ASN A N 1
ATOM 2577 C CA . ASN A 1 328 ? 55.589 32.919 -82.024 1.00 66.31 328 ASN A CA 1
ATOM 2578 C C . ASN A 1 328 ? 55.457 34.428 -82.343 1.00 66.31 328 ASN A C 1
ATOM 2580 O O . ASN A 1 328 ? 55.543 34.819 -83.502 1.00 66.31 328 ASN A O 1
ATOM 2584 N N . GLN A 1 329 ? 55.177 35.266 -81.338 1.00 66.94 329 GLN A N 1
ATOM 2585 C CA . GLN A 1 329 ? 55.078 36.730 -81.457 1.00 66.94 329 GLN A CA 1
ATOM 2586 C C . GLN A 1 329 ? 56.353 37.459 -80.988 1.00 66.94 329 GLN A C 1
ATOM 2588 O O . GLN A 1 329 ? 56.430 38.677 -81.153 1.00 66.94 329 GLN A O 1
ATOM 2593 N N . GLN A 1 330 ? 57.324 36.747 -80.399 1.00 56.22 330 GLN A N 1
ATOM 2594 C CA . GLN A 1 330 ? 58.664 37.264 -80.083 1.00 56.22 330 GLN A CA 1
ATOM 2595 C C . GLN A 1 330 ? 59.671 36.846 -81.153 1.00 56.22 330 GLN A C 1
ATOM 2597 O O . GLN A 1 330 ? 60.582 37.659 -81.421 1.00 56.22 330 GLN A O 1
#

Radius of gyration: 70.6 Å; Cα contacts (8 Å, |Δi|>4): 131; chains: 1; bounding box: 123×68×189 Å

Organism: NCBI:txid572010